Protein AF-A0A956DZP6-F1 (afdb_monomer_lite)

Structure (mmCIF, N/CA/C/O backbone):
data_AF-A0A956DZP6-F1
#
_entry.id   AF-A0A956DZP6-F1
#
loop_
_atom_site.group_PDB
_atom_site.id
_atom_site.type_symbol
_atom_site.label_atom_id
_atom_site.label_alt_id
_atom_site.label_comp_id
_atom_site.label_asym_id
_atom_site.label_entity_id
_atom_site.label_seq_id
_atom_site.pdbx_PDB_ins_code
_atom_site.Cartn_x
_atom_site.Cartn_y
_atom_site.Cartn_z
_atom_site.occupancy
_atom_site.B_iso_or_equiv
_atom_site.auth_seq_id
_atom_site.auth_comp_id
_atom_site.auth_asym_id
_atom_site.auth_atom_id
_atom_site.pdbx_PDB_model_num
ATOM 1 N N . MET A 1 1 ? -49.705 40.709 10.737 1.00 44.78 1 MET A N 1
ATOM 2 C CA . MET A 1 1 ? -49.820 39.676 11.790 1.00 44.78 1 MET A CA 1
ATOM 3 C C . MET A 1 1 ? -49.839 38.312 11.125 1.00 44.78 1 MET A C 1
ATOM 5 O O . MET A 1 1 ? -50.785 38.056 10.400 1.00 44.78 1 MET A O 1
ATOM 9 N N . ALA A 1 2 ? -48.783 37.520 11.325 1.00 38.62 2 ALA A N 1
ATOM 10 C CA . ALA A 1 2 ? -48.726 36.048 11.336 1.00 38.62 2 ALA A CA 1
ATOM 11 C C . ALA A 1 2 ? -47.255 35.650 11.124 1.00 38.62 2 ALA A C 1
ATOM 13 O O . ALA A 1 2 ? -46.701 35.832 10.043 1.00 38.62 2 ALA A O 1
ATOM 14 N N . ARG A 1 3 ? -46.612 35.208 12.210 1.00 37.75 3 ARG A N 1
ATOM 15 C CA . ARG A 1 3 ? -45.262 34.635 12.232 1.00 37.75 3 ARG A CA 1
ATOM 16 C C . ARG A 1 3 ? -45.342 33.178 11.771 1.00 37.75 3 ARG A C 1
ATOM 18 O O . ARG A 1 3 ? -46.292 32.493 12.134 1.00 37.75 3 ARG A O 1
ATOM 25 N N . SER A 1 4 ? -44.333 32.718 11.040 1.00 42.84 4 SER A N 1
ATOM 26 C CA . SER A 1 4 ? -44.092 31.301 10.765 1.00 42.84 4 SER A CA 1
ATOM 27 C C . SER A 1 4 ? -42.621 31.013 11.036 1.00 42.84 4 SER A C 1
ATOM 29 O O . SER A 1 4 ? -41.750 31.456 10.289 1.00 42.84 4 SER A O 1
ATOM 31 N N . ASP A 1 5 ? -42.383 30.304 12.137 1.00 38.88 5 ASP A N 1
ATOM 32 C CA . ASP A 1 5 ? -41.103 29.750 12.563 1.00 38.88 5 ASP A CA 1
ATOM 33 C C . ASP A 1 5 ? -40.595 28.699 11.567 1.00 38.88 5 ASP A C 1
ATOM 35 O O . ASP A 1 5 ? -41.321 27.787 11.178 1.00 38.88 5 ASP A O 1
ATOM 39 N N . SER A 1 6 ? -39.318 28.794 11.200 1.00 42.62 6 SER A N 1
ATOM 40 C CA . SER A 1 6 ? -38.574 27.741 10.507 1.00 42.62 6 SER A CA 1
ATOM 41 C C . SER A 1 6 ? -37.332 27.432 11.336 1.00 42.62 6 SER A C 1
ATOM 43 O O . SER A 1 6 ? -36.352 28.178 11.315 1.00 42.62 6 SER A O 1
ATOM 45 N N . GLY A 1 7 ? -37.417 26.345 12.102 1.00 31.94 7 GLY A N 1
ATOM 46 C CA . GLY A 1 7 ? -36.383 25.859 13.008 1.00 31.94 7 GLY A CA 1
ATOM 47 C C . GLY A 1 7 ? -35.079 25.508 12.294 1.00 31.94 7 GLY A C 1
ATOM 48 O O . GLY A 1 7 ? -35.045 24.695 11.373 1.00 31.94 7 GLY A O 1
ATOM 49 N N . ALA A 1 8 ? -33.992 26.112 12.767 1.00 33.31 8 ALA A N 1
ATOM 50 C CA . ALA A 1 8 ? -32.633 25.794 12.370 1.00 33.31 8 ALA A CA 1
ATOM 51 C C . ALA A 1 8 ? -32.232 24.410 12.910 1.00 33.31 8 ALA A C 1
ATOM 53 O O . ALA A 1 8 ? -32.150 24.196 14.121 1.00 33.31 8 ALA A O 1
ATOM 54 N N . ALA A 1 9 ? -31.951 23.474 12.004 1.00 33.75 9 ALA A N 1
ATOM 55 C CA . ALA A 1 9 ? -31.322 22.205 12.337 1.00 33.75 9 ALA A CA 1
ATOM 56 C C . ALA A 1 9 ? -29.847 22.449 12.707 1.00 33.75 9 ALA A C 1
ATOM 58 O O . ALA A 1 9 ? -29.027 22.832 11.874 1.00 33.75 9 ALA A O 1
ATOM 59 N N . SER A 1 10 ? -29.522 22.246 13.983 1.00 31.62 10 SER A N 1
ATOM 60 C CA . SER A 1 10 ? -28.162 22.298 14.521 1.00 31.62 10 SER A CA 1
ATOM 61 C C . SER A 1 10 ? -27.346 21.102 14.013 1.00 31.62 10 SER A C 1
ATOM 63 O O . SER A 1 10 ? -27.443 19.992 14.538 1.00 31.62 10 SER A O 1
ATOM 65 N N . LEU A 1 11 ? -26.532 21.332 12.982 1.00 31.11 11 LEU A N 1
ATOM 66 C CA . LEU A 1 11 ? -25.460 20.432 12.555 1.00 31.11 11 LEU A CA 1
ATOM 67 C C . LEU A 1 11 ? -24.321 20.493 13.585 1.00 31.11 11 LEU A C 1
ATOM 69 O O . LEU A 1 11 ? -23.526 21.431 13.610 1.00 31.11 11 LEU A O 1
ATOM 73 N N . ARG A 1 12 ? -24.263 19.492 14.468 1.00 30.95 12 ARG A N 1
ATOM 74 C CA . ARG A 1 12 ? -23.132 19.276 15.380 1.00 30.95 12 ARG A CA 1
ATOM 75 C C . ARG A 1 12 ? -21.960 18.673 14.606 1.00 30.95 12 ARG A C 1
ATOM 77 O O . ARG A 1 12 ? -22.009 17.512 14.215 1.00 30.95 12 ARG A O 1
ATOM 84 N N . ILE A 1 13 ? -20.904 19.459 14.430 1.00 34.69 13 ILE A N 1
ATOM 85 C CA . ILE A 1 13 ? -19.595 19.015 13.938 1.00 34.69 13 ILE A CA 1
ATOM 86 C C . ILE A 1 13 ? -18.777 18.515 15.147 1.00 34.69 13 ILE A C 1
ATOM 88 O O . ILE A 1 13 ? -18.640 19.269 16.116 1.00 34.69 13 ILE A O 1
ATOM 92 N N . PRO A 1 14 ? -18.223 17.288 15.154 1.00 36.69 14 PRO A N 1
ATOM 93 C CA . PRO A 1 14 ? -17.350 16.847 16.238 1.00 36.69 14 PRO A CA 1
ATOM 94 C C . PRO A 1 14 ? -15.943 17.467 16.155 1.00 36.69 14 PRO A C 1
ATOM 96 O O . PRO A 1 14 ? -15.207 17.237 15.204 1.00 36.69 14 PRO A O 1
ATOM 99 N N . GLY A 1 15 ? -15.595 18.225 17.200 1.00 31.41 15 GLY A N 1
ATOM 100 C CA . GLY A 1 15 ? -14.344 18.150 17.973 1.00 31.41 15 GLY A CA 1
ATOM 101 C C . GLY A 1 15 ? -12.981 18.263 17.273 1.00 31.41 15 GLY A C 1
ATOM 102 O O . GLY A 1 15 ? -12.486 17.312 16.687 1.00 31.41 15 GLY A O 1
ATOM 103 N N . HIS A 1 16 ? -12.316 19.399 17.504 1.00 31.31 16 HIS A N 1
ATOM 104 C CA . HIS A 1 16 ? -10.909 19.707 17.218 1.00 31.31 16 HIS A CA 1
ATOM 105 C C . HIS A 1 16 ? -9.892 18.562 17.422 1.00 31.31 16 HIS A C 1
ATOM 107 O O . HIS A 1 16 ? -9.704 18.064 18.533 1.00 31.31 16 HIS A O 1
ATOM 113 N N . VAL A 1 17 ? -9.101 18.292 16.377 1.00 36.78 17 VAL A N 1
ATOM 114 C CA . VAL A 1 17 ? -7.802 17.606 16.461 1.00 36.78 17 VAL A CA 1
ATOM 115 C C . VAL A 1 17 ? -6.794 18.543 17.135 1.00 36.78 17 VAL A C 1
ATOM 117 O O . VAL A 1 17 ? -6.486 19.630 16.641 1.00 36.78 17 VAL A O 1
ATOM 120 N N . ARG A 1 18 ? -6.283 18.136 18.298 1.00 37.41 18 ARG A N 1
ATOM 121 C CA . ARG A 1 18 ? -5.290 18.893 19.066 1.00 37.41 18 ARG A CA 1
ATOM 122 C C . ARG A 1 18 ? -3.906 18.705 18.430 1.00 37.41 18 ARG A C 1
ATOM 124 O O . ARG A 1 18 ? -3.275 17.665 18.593 1.00 37.41 18 ARG A O 1
ATOM 131 N N . ARG A 1 19 ? -3.435 19.723 17.706 1.00 35.97 19 ARG A N 1
ATOM 132 C CA . ARG A 1 19 ? -2.094 19.798 17.097 1.00 35.97 19 ARG A CA 1
ATOM 133 C C . ARG A 1 19 ? -1.018 19.723 18.197 1.00 35.97 19 ARG A C 1
ATOM 135 O O . ARG A 1 19 ? -0.949 20.616 19.040 1.00 35.97 19 ARG A O 1
ATOM 142 N N . ARG A 1 20 ? -0.199 18.661 18.225 1.00 48.25 20 ARG A N 1
ATOM 143 C CA . ARG A 1 20 ? 0.971 18.562 19.124 1.00 48.25 20 ARG A CA 1
ATOM 144 C C . ARG A 1 20 ? 2.088 19.490 18.642 1.00 48.25 20 ARG A C 1
ATOM 146 O O . ARG A 1 20 ? 2.414 19.523 17.459 1.00 48.25 20 ARG A O 1
ATOM 153 N N . SER A 1 21 ? 2.676 20.222 19.583 1.00 36.91 21 SER A N 1
ATOM 154 C CA . SER A 1 21 ? 3.901 21.003 19.422 1.00 36.91 21 SER A CA 1
ATOM 155 C C . SER A 1 21 ? 5.099 20.083 19.174 1.00 36.91 21 SER A C 1
ATOM 157 O O . SER A 1 21 ? 5.345 19.146 19.930 1.00 36.91 21 SER A O 1
ATOM 159 N N . SER A 1 22 ? 5.842 20.368 18.110 1.00 43.31 22 SER A N 1
ATOM 160 C CA . SER A 1 22 ? 7.092 19.717 17.721 1.00 43.31 22 SER A CA 1
ATOM 161 C C . SER A 1 22 ? 8.210 20.013 18.723 1.00 43.31 22 SER A C 1
ATOM 163 O O . SER A 1 22 ? 8.581 21.177 18.875 1.00 43.31 22 SER A O 1
ATOM 165 N N . GLY A 1 23 ? 8.779 18.990 19.363 1.00 37.94 23 GLY A N 1
ATOM 166 C CA . GLY A 1 23 ? 9.947 19.194 20.228 1.00 37.94 23 GLY A CA 1
ATOM 167 C C . GLY A 1 23 ? 10.511 17.982 20.968 1.00 37.94 23 GLY A C 1
ATOM 168 O O . GLY A 1 23 ? 11.537 18.136 21.617 1.00 37.94 23 GLY A O 1
ATOM 169 N N . GLU A 1 24 ? 9.908 16.796 20.875 1.00 32.31 24 GLU A N 1
ATOM 170 C CA . GLU A 1 24 ? 10.391 15.614 21.600 1.00 32.31 24 GLU A CA 1
ATOM 171 C C . GLU A 1 24 ? 10.941 14.564 20.615 1.00 32.31 24 GLU A C 1
ATOM 173 O O . GLU A 1 24 ? 10.294 14.295 19.595 1.00 32.31 24 GLU A O 1
ATOM 178 N N . PRO A 1 25 ? 12.151 14.013 20.841 1.00 39.06 25 PRO A N 1
ATOM 179 C CA . PRO A 1 25 ? 12.717 12.977 19.981 1.00 39.06 25 PRO A CA 1
ATOM 180 C C . PRO A 1 25 ? 11.828 11.721 20.013 1.00 39.06 25 PRO A C 1
ATOM 182 O O . PRO A 1 25 ? 11.270 11.406 21.064 1.00 39.06 25 PRO A O 1
ATOM 185 N N . PRO A 1 26 ? 11.670 10.991 18.891 1.00 44.22 26 PRO A N 1
ATOM 186 C CA . PRO A 1 26 ? 10.785 9.836 18.853 1.00 44.22 26 PRO A CA 1
ATOM 187 C C . PRO A 1 26 ? 11.318 8.748 19.788 1.00 44.22 26 PRO A C 1
ATOM 189 O O . PRO A 1 26 ? 12.402 8.202 19.573 1.00 44.22 26 PRO A O 1
ATOM 192 N N . ALA A 1 27 ? 10.544 8.456 20.832 1.00 42.44 27 ALA A N 1
ATOM 193 C CA . ALA A 1 27 ? 10.753 7.303 21.689 1.00 42.44 27 ALA A CA 1
ATOM 194 C C . ALA A 1 27 ? 10.734 6.024 20.838 1.00 42.44 27 ALA A C 1
ATOM 196 O O . ALA A 1 27 ? 9.931 5.888 19.912 1.00 42.44 27 ALA A O 1
ATOM 197 N N . GLN A 1 28 ? 11.640 5.097 21.143 1.00 46.62 28 GLN A N 1
ATOM 198 C CA . GLN A 1 28 ? 11.691 3.783 20.512 1.00 46.62 28 GLN A CA 1
ATOM 199 C C . GLN A 1 28 ? 10.337 3.072 20.691 1.00 46.62 28 GLN A C 1
ATOM 201 O O . GLN A 1 28 ? 9.786 3.020 21.787 1.00 46.62 28 GLN A O 1
ATOM 206 N N . VAL A 1 29 ? 9.790 2.563 19.584 1.00 53.12 29 VAL A N 1
ATOM 207 C CA . VAL A 1 29 ? 8.431 1.993 19.468 1.00 53.12 29 VAL A CA 1
ATOM 208 C C . VAL A 1 29 ? 8.260 0.686 20.266 1.00 53.12 29 VAL A C 1
ATOM 210 O O . VAL A 1 29 ? 7.135 0.252 20.487 1.00 53.12 29 VAL A O 1
ATOM 213 N N . GLU A 1 30 ? 9.346 0.074 20.744 1.00 48.72 30 GLU A N 1
ATOM 214 C CA . GLU A 1 30 ? 9.319 -1.259 21.366 1.00 48.72 30 GLU A CA 1
ATOM 215 C C . GLU A 1 30 ? 8.669 -1.321 22.762 1.00 48.72 30 GLU A C 1
ATOM 217 O O . GLU A 1 30 ? 8.258 -2.406 23.160 1.00 48.72 30 GLU A O 1
ATOM 222 N N . ASP A 1 31 ? 8.445 -0.191 23.445 1.00 55.88 31 ASP A N 1
ATOM 223 C CA . ASP A 1 31 ? 7.881 -0.176 24.812 1.00 55.88 31 ASP A CA 1
ATOM 224 C C . ASP A 1 31 ? 6.489 0.472 24.941 1.00 55.88 31 ASP A C 1
ATOM 226 O O . ASP A 1 31 ? 5.954 0.607 26.046 1.00 55.88 31 ASP A O 1
ATOM 230 N N . GLN A 1 32 ? 5.859 0.893 23.839 1.00 76.31 32 GLN A N 1
ATOM 231 C CA . GLN A 1 32 ? 4.538 1.526 23.920 1.00 76.31 32 GLN A CA 1
ATOM 232 C C . GLN A 1 32 ? 3.410 0.510 23.738 1.00 76.31 32 GLN A C 1
ATOM 234 O O . GLN A 1 32 ? 3.200 -0.050 22.666 1.00 76.31 32 GLN A O 1
ATOM 239 N N . VAL A 1 33 ? 2.631 0.318 24.802 1.00 88.12 33 VAL A N 1
ATOM 240 C CA . VAL A 1 33 ? 1.390 -0.462 24.776 1.00 88.12 33 VAL A CA 1
ATOM 241 C C . VAL A 1 33 ? 0.254 0.404 24.206 1.00 88.12 33 VAL A C 1
ATOM 243 O O . VAL A 1 33 ? 0.001 1.490 24.744 1.00 88.12 33 VAL A O 1
ATOM 246 N N . PRO A 1 34 ? -0.462 -0.038 23.152 1.00 92.81 34 PRO A N 1
ATOM 247 C CA . PRO A 1 34 ? -1.618 0.682 22.629 1.00 92.81 34 PRO A CA 1
ATOM 248 C C . PRO A 1 34 ? -2.713 0.762 23.696 1.00 92.81 34 PRO A C 1
ATOM 250 O O . PRO A 1 34 ? -3.119 -0.244 24.283 1.00 92.81 34 PRO A O 1
ATOM 253 N N . ARG A 1 35 ? -3.197 1.978 23.962 1.00 92.12 35 ARG A N 1
ATOM 254 C CA . ARG A 1 35 ? -4.258 2.209 24.945 1.00 92.12 35 ARG A CA 1
ATOM 255 C C . ARG A 1 35 ? -5.608 1.951 24.304 1.00 92.12 35 ARG A C 1
ATOM 257 O O . ARG A 1 35 ? -5.953 2.583 23.310 1.00 92.12 35 ARG A O 1
ATOM 264 N N . MET A 1 36 ? -6.359 1.037 24.899 1.00 93.81 36 MET A N 1
ATOM 265 C CA . MET A 1 36 ? -7.682 0.644 24.439 1.00 93.81 36 MET A CA 1
ATOM 266 C C . MET A 1 36 ? -8.730 1.058 25.470 1.00 93.81 36 MET A C 1
ATOM 268 O O . MET A 1 36 ? -8.491 0.963 26.676 1.00 93.81 36 MET A O 1
ATOM 272 N N . ARG A 1 37 ? -9.910 1.458 25.006 1.00 93.00 37 ARG A N 1
ATOM 273 C CA . ARG A 1 37 ? -11.060 1.792 25.850 1.00 93.00 37 ARG A CA 1
ATOM 274 C C . ARG A 1 37 ? -12.260 0.928 25.491 1.00 93.00 37 ARG A C 1
ATOM 276 O O . ARG A 1 37 ? -12.450 0.564 24.333 1.00 93.00 37 ARG A O 1
ATOM 283 N N . LEU A 1 38 ? -13.078 0.615 26.491 1.00 92.38 38 LEU A N 1
ATOM 284 C CA . LEU A 1 38 ? -14.359 -0.048 26.274 1.00 92.38 38 LEU A CA 1
ATOM 285 C C . LEU A 1 38 ? -15.392 0.973 25.816 1.00 92.38 38 LEU A C 1
ATOM 287 O O . LEU A 1 38 ? -15.494 2.061 26.384 1.00 92.38 38 LEU A O 1
ATOM 291 N N . VAL A 1 39 ? -16.182 0.591 24.824 1.00 91.44 39 VAL A N 1
ATOM 292 C CA . VAL A 1 39 ? -17.296 1.392 24.325 1.00 91.44 39 VAL A CA 1
ATOM 293 C C . VAL A 1 39 ? -18.560 0.554 24.272 1.00 91.44 39 VAL A C 1
ATOM 295 O O . VAL A 1 39 ? -18.524 -0.657 24.070 1.00 91.44 39 VAL A O 1
ATOM 298 N N . VAL A 1 40 ? -19.699 1.204 24.474 1.00 87.69 40 VAL A N 1
ATOM 299 C CA . VAL A 1 40 ? -21.013 0.568 24.399 1.00 87.69 40 VAL A CA 1
ATOM 300 C C . VAL A 1 40 ? -21.815 1.324 23.362 1.00 87.69 40 VAL A C 1
ATOM 302 O O . VAL A 1 40 ? -22.041 2.523 23.499 1.00 87.69 40 VAL A O 1
ATOM 305 N N . THR A 1 41 ? -22.233 0.643 22.301 1.00 81.12 41 THR A N 1
ATOM 306 C CA . THR A 1 41 ? -22.994 1.266 21.215 1.00 81.12 41 THR A CA 1
ATOM 307 C C . THR A 1 41 ? -24.127 0.345 20.799 1.00 81.12 41 THR A C 1
ATOM 309 O O . THR A 1 41 ? -23.913 -0.829 20.510 1.00 81.12 41 THR A O 1
ATOM 312 N N . LYS A 1 42 ? -25.360 0.871 20.800 1.00 76.19 42 LYS A N 1
ATOM 313 C CA . LYS A 1 42 ? -26.583 0.130 20.430 1.00 76.19 42 LYS A CA 1
ATOM 314 C C . LYS A 1 42 ? -26.733 -1.214 21.172 1.00 76.19 42 LYS A C 1
ATOM 316 O O . LYS A 1 42 ? -27.129 -2.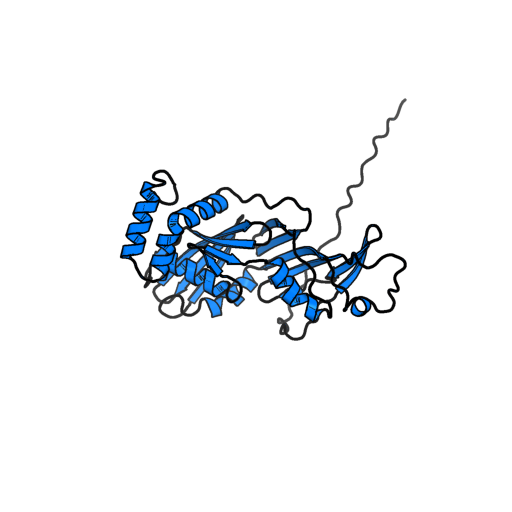213 20.584 1.00 76.19 42 LYS A O 1
ATOM 321 N N . GLY A 1 43 ? -26.376 -1.248 22.459 1.00 76.94 43 GLY A N 1
ATOM 322 C CA . GLY A 1 43 ? -26.469 -2.454 23.293 1.00 76.94 43 GLY A CA 1
ATOM 323 C C . GLY A 1 43 ? -25.399 -3.519 23.025 1.00 76.94 43 GLY A C 1
ATOM 324 O O . GLY A 1 43 ? -25.458 -4.588 23.626 1.00 76.94 43 GLY A O 1
ATOM 325 N N . LYS A 1 44 ? -24.412 -3.241 22.165 1.00 83.75 44 LYS A N 1
ATOM 326 C CA . LYS A 1 44 ? -23.237 -4.093 21.954 1.00 83.75 44 LYS A CA 1
ATOM 327 C C . LYS A 1 44 ? -22.022 -3.494 22.655 1.00 83.75 44 LYS A C 1
ATOM 329 O O . LYS A 1 44 ? -21.828 -2.276 22.639 1.00 83.75 44 LYS A O 1
ATOM 334 N N . LEU A 1 45 ? -21.212 -4.357 23.262 1.00 91.06 45 LEU A N 1
ATOM 335 C CA . LEU A 1 45 ? -19.902 -3.984 23.781 1.00 91.06 45 LEU A CA 1
ATOM 336 C C . LEU A 1 45 ? -18.884 -3.964 22.633 1.00 91.06 45 LEU A C 1
ATOM 338 O O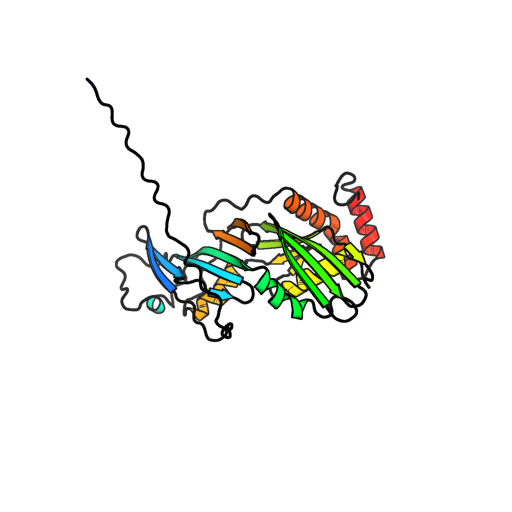 . LEU A 1 45 ? -18.904 -4.832 21.759 1.00 91.06 45 LEU A O 1
ATOM 342 N N . GLY A 1 46 ? -17.982 -2.994 22.657 1.00 92.75 46 GLY A N 1
ATOM 343 C CA . GLY A 1 46 ? -16.867 -2.871 21.731 1.00 92.75 46 GLY A CA 1
ATOM 344 C C . GLY A 1 46 ? -15.607 -2.371 22.425 1.00 92.75 46 GLY A C 1
ATOM 345 O O . GLY A 1 46 ? -15.615 -2.012 23.607 1.00 92.75 46 GLY A O 1
ATOM 346 N N . VAL A 1 47 ? -14.515 -2.364 21.671 1.00 94.12 47 VAL A N 1
ATOM 347 C CA . VAL A 1 47 ? -13.220 -1.845 22.103 1.00 94.12 47 VAL A CA 1
ATOM 348 C C . VAL A 1 47 ? -12.699 -0.903 21.028 1.00 94.12 47 VAL A C 1
ATOM 350 O O . VAL A 1 47 ? -12.736 -1.228 19.842 1.00 94.12 47 VAL A O 1
ATOM 353 N N . GLU A 1 48 ? -12.204 0.253 21.447 1.00 96.12 48 GLU A N 1
ATOM 354 C CA . GLU A 1 48 ? -11.640 1.265 20.558 1.00 96.12 48 GLU A CA 1
ATOM 355 C C . GLU A 1 48 ? -10.240 1.668 20.998 1.00 96.12 48 GLU A C 1
ATOM 357 O O . GLU A 1 48 ? -9.918 1.651 22.188 1.00 96.12 48 GLU A O 1
ATOM 362 N N . LEU A 1 49 ? -9.417 2.061 20.032 1.00 96.56 49 LEU A N 1
ATOM 363 C CA . LEU A 1 49 ? -8.155 2.734 20.293 1.00 96.56 49 LEU A CA 1
ATOM 364 C C . LEU A 1 49 ? -8.425 4.102 20.943 1.00 96.56 49 LEU A C 1
ATOM 366 O O . LEU A 1 49 ? -9.179 4.913 20.411 1.00 96.56 49 LEU A O 1
ATOM 370 N N . ASP A 1 50 ? -7.814 4.349 22.099 1.00 95.12 50 ASP A N 1
ATOM 371 C CA . ASP A 1 50 ? -8.002 5.578 22.880 1.00 95.12 50 ASP A CA 1
ATOM 372 C C . ASP A 1 50 ? -7.204 6.761 22.307 1.00 95.12 50 ASP A C 1
ATOM 374 O O . ASP A 1 50 ? -7.659 7.903 22.323 1.00 95.12 50 ASP A O 1
ATOM 378 N N . GLN A 1 51 ? -6.017 6.481 21.762 1.00 94.94 51 GLN A N 1
ATOM 379 C CA . GLN A 1 51 ? -5.124 7.471 21.158 1.00 94.94 51 GLN A CA 1
ATOM 380 C C . GLN A 1 51 ? -4.373 6.872 19.961 1.00 94.94 51 GLN A C 1
ATOM 382 O O . GLN A 1 51 ? -4.083 5.673 19.996 1.00 94.94 51 GLN A O 1
ATOM 387 N N . PRO A 1 52 ? -3.985 7.679 18.954 1.00 96.25 52 PRO A N 1
ATOM 388 C CA . PRO A 1 52 ? -3.227 7.184 17.812 1.00 96.25 52 PRO A CA 1
ATOM 389 C C . PRO A 1 52 ? -1.980 6.397 18.228 1.00 96.25 52 PRO A C 1
ATOM 391 O O . PRO A 1 52 ? -1.289 6.765 19.184 1.00 96.25 52 PRO A O 1
ATOM 394 N N . PHE A 1 53 ? -1.696 5.314 17.507 1.00 96.00 53 PHE A N 1
ATOM 395 C CA . PHE A 1 53 ? -0.606 4.388 17.807 1.00 96.00 53 PHE A CA 1
ATOM 396 C C . PHE A 1 53 ? 0.367 4.279 16.635 1.00 96.00 53 PHE A C 1
ATOM 398 O O . PHE A 1 53 ? -0.038 4.118 15.488 1.00 96.00 53 PHE A O 1
ATOM 405 N N . GLU A 1 54 ? 1.665 4.362 16.906 1.00 94.69 54 GLU A N 1
ATOM 406 C CA . GLU A 1 54 ? 2.679 4.375 15.854 1.00 94.69 54 GLU A CA 1
ATOM 407 C C . GLU A 1 54 ? 3.128 2.961 15.466 1.00 94.69 54 GLU A C 1
ATOM 409 O O . GLU A 1 54 ? 3.512 2.159 16.313 1.00 94.69 54 GLU A O 1
ATOM 414 N N . LEU A 1 55 ? 3.140 2.671 14.164 1.00 91.88 55 LEU A N 1
ATOM 415 C CA . LEU A 1 55 ? 3.554 1.392 13.584 1.00 91.88 55 LEU A CA 1
ATOM 416 C C . LEU A 1 55 ? 4.536 1.646 12.438 1.00 91.88 55 LEU A C 1
ATOM 418 O O . LEU A 1 55 ? 4.173 1.701 11.261 1.00 91.88 55 LEU A O 1
ATOM 422 N N . GLY A 1 56 ? 5.810 1.831 12.784 1.00 90.56 56 GLY A N 1
ATOM 423 C CA . GLY A 1 56 ? 6.846 2.166 11.808 1.00 90.56 56 GLY A CA 1
ATOM 424 C C . GLY A 1 56 ? 6.547 3.499 11.097 1.00 90.56 56 GLY A C 1
ATOM 425 O O . GLY A 1 56 ? 6.542 4.545 11.758 1.00 90.56 56 GLY A O 1
ATOM 426 N N . PRO A 1 57 ? 6.338 3.511 9.762 1.00 92.88 57 PRO A N 1
ATOM 427 C CA . PRO A 1 57 ? 5.976 4.725 9.034 1.00 92.88 57 PRO A CA 1
ATOM 428 C C . PRO A 1 57 ? 4.479 5.063 9.124 1.00 92.88 57 PRO A C 1
ATOM 430 O O . PRO A 1 57 ? 4.100 6.160 8.716 1.00 92.88 57 PRO A O 1
ATOM 433 N N . LEU A 1 58 ? 3.652 4.136 9.620 1.00 95.44 58 LEU A N 1
ATOM 434 C CA . LEU A 1 58 ? 2.207 4.294 9.749 1.00 95.44 58 LEU A CA 1
ATOM 435 C C . LEU A 1 58 ? 1.853 4.869 11.124 1.00 95.44 58 LEU A C 1
ATOM 437 O O . LEU A 1 58 ? 2.486 4.533 12.128 1.00 95.44 58 LEU A O 1
ATOM 441 N N . THR A 1 59 ? 0.779 5.644 11.176 1.00 96.81 59 THR A N 1
ATOM 442 C CA . THR A 1 59 ? 0.048 5.934 12.409 1.00 96.81 59 THR A CA 1
ATOM 443 C C . THR A 1 59 ? -1.316 5.267 12.308 1.00 96.81 59 THR A C 1
ATOM 445 O O . THR A 1 59 ? -2.074 5.519 11.376 1.00 96.81 59 THR A O 1
ATOM 448 N N . LEU A 1 60 ? -1.634 4.394 13.253 1.00 97.50 60 LEU A N 1
ATOM 449 C CA . LEU A 1 60 ? -2.967 3.845 13.433 1.00 97.50 60 LEU A CA 1
ATOM 450 C C . LEU A 1 60 ? -3.811 4.876 14.183 1.00 97.50 60 LEU A C 1
ATOM 452 O O . LEU A 1 60 ? -3.656 5.045 15.388 1.00 97.50 60 LEU A O 1
ATOM 456 N N . GLU A 1 61 ? -4.677 5.574 13.458 1.00 97.62 61 GLU A N 1
ATOM 457 C CA . GLU A 1 61 ? -5.527 6.641 13.995 1.00 97.62 61 GLU A CA 1
ATOM 458 C C . GLU A 1 61 ? -6.755 6.072 14.707 1.00 97.62 61 GLU A C 1
ATOM 460 O O . GLU A 1 61 ? -7.192 6.594 15.730 1.00 97.62 61 GLU A O 1
ATOM 465 N N . GLN A 1 62 ? -7.325 4.994 14.160 1.00 97.56 62 GLN A N 1
ATOM 466 C CA . GLN A 1 62 ? -8.497 4.330 14.721 1.00 97.56 62 GLN A CA 1
ATOM 467 C C . GLN A 1 62 ? -8.385 2.819 14.561 1.00 97.56 62 GLN A C 1
ATOM 469 O O . GLN A 1 62 ? -8.009 2.313 13.504 1.00 97.56 62 GLN A O 1
ATOM 474 N N . LEU A 1 63 ? -8.790 2.106 15.607 1.00 97.56 63 LEU A N 1
ATOM 475 C CA . LEU A 1 63 ? -9.037 0.671 15.595 1.00 97.56 63 LEU A CA 1
ATOM 476 C C . LEU A 1 63 ? -10.285 0.437 16.437 1.00 97.56 63 LEU A C 1
ATOM 478 O O . LEU A 1 63 ? -10.253 0.699 17.637 1.00 97.56 63 LEU A O 1
ATOM 482 N N . ALA A 1 64 ? -11.370 -0.012 15.819 1.00 96.56 64 ALA A N 1
ATOM 483 C CA . ALA A 1 64 ? -12.631 -0.275 16.500 1.00 96.56 64 ALA A CA 1
ATOM 484 C C . ALA A 1 64 ? -13.077 -1.708 16.225 1.00 96.56 64 ALA A C 1
ATOM 486 O O . ALA A 1 64 ? -13.118 -2.142 15.072 1.00 96.56 64 ALA A O 1
ATOM 487 N N . LEU A 1 65 ? -13.414 -2.436 17.285 1.00 95.69 65 LEU A N 1
ATOM 488 C CA . LEU A 1 65 ? -13.904 -3.806 17.209 1.00 95.69 65 LEU A CA 1
ATOM 489 C C . LEU A 1 65 ? -15.160 -3.990 18.055 1.00 95.69 65 LEU A C 1
ATOM 491 O O . LEU A 1 65 ? -15.320 -3.356 19.101 1.00 95.69 65 LEU A O 1
ATOM 495 N N . SER A 1 66 ? -16.033 -4.890 17.622 1.00 94.62 66 SER A N 1
ATOM 496 C CA . SER A 1 66 ? -17.208 -5.315 18.372 1.00 94.62 66 SER A CA 1
ATOM 497 C C . SER A 1 66 ? -16.948 -6.643 19.088 1.00 94.62 66 SER A C 1
ATOM 499 O O . SER A 1 66 ? -16.109 -7.453 18.683 1.00 94.62 66 SER A O 1
ATOM 501 N N . LEU A 1 67 ? -17.652 -6.872 20.197 1.00 93.38 67 LEU A N 1
ATOM 502 C CA . LEU A 1 67 ? -17.614 -8.115 20.968 1.00 93.38 67 LEU A CA 1
ATOM 503 C C . LEU A 1 67 ? -19.006 -8.768 20.931 1.00 93.38 67 LEU A C 1
ATOM 505 O O . LEU A 1 67 ? -19.737 -8.707 21.921 1.00 93.38 67 LEU A O 1
ATOM 509 N N . PRO A 1 68 ? -19.400 -9.412 19.814 1.00 88.69 68 PRO A N 1
ATOM 510 C CA . PRO A 1 68 ? -20.762 -9.930 19.637 1.00 88.69 68 PRO A CA 1
ATOM 511 C C . PRO A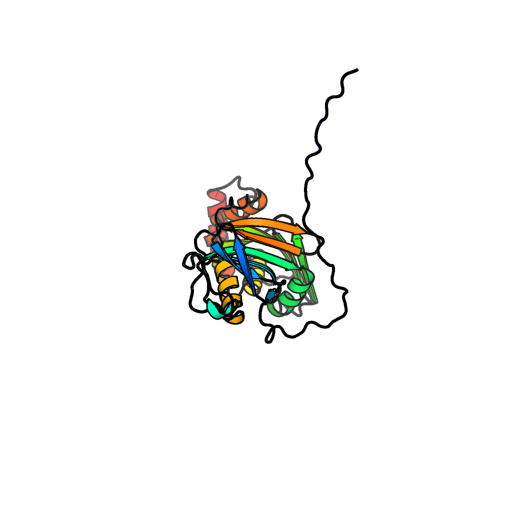 1 68 ? -21.134 -11.021 20.651 1.00 88.69 68 PRO A C 1
ATOM 513 O O . PRO A 1 68 ? -22.306 -11.234 20.936 1.00 88.69 68 PRO A O 1
ATOM 516 N N . GLN A 1 69 ? -20.131 -11.681 21.235 1.00 85.75 69 GLN A N 1
ATOM 517 C CA . GLN A 1 69 ? -20.289 -12.743 22.233 1.00 85.75 69 GLN A CA 1
ATOM 518 C C . GLN A 1 69 ? -20.541 -12.227 23.658 1.00 85.75 69 GLN A C 1
ATOM 520 O O . GLN A 1 69 ? -20.511 -13.008 24.611 1.00 85.75 69 GLN A O 1
ATOM 525 N N . VAL A 1 70 ? -20.691 -10.913 23.830 1.00 84.62 70 VAL A N 1
ATOM 526 C CA . VAL A 1 70 ? -20.842 -10.267 25.132 1.00 84.62 70 VAL A CA 1
ATOM 527 C C . VAL A 1 70 ? -22.138 -9.457 25.133 1.00 84.62 70 VAL A C 1
ATOM 529 O O . VAL A 1 70 ? -22.233 -8.404 24.504 1.00 84.62 70 VAL A O 1
ATOM 532 N N . SER A 1 71 ? -23.143 -9.964 25.845 1.00 76.75 71 SER A N 1
ATOM 533 C CA . SER A 1 71 ? -24.461 -9.344 26.008 1.00 76.75 71 SER A CA 1
ATOM 534 C C . SER A 1 71 ? -24.602 -8.674 27.374 1.00 76.75 71 SER A C 1
ATOM 536 O O . SER A 1 71 ? -24.047 -9.151 28.361 1.00 76.75 71 SER A O 1
ATOM 538 N N . PHE A 1 72 ? -25.389 -7.600 27.451 1.00 69.94 72 PHE A N 1
ATOM 539 C CA . PHE A 1 72 ? -25.721 -6.948 28.721 1.00 69.94 72 PHE A CA 1
ATOM 540 C C . PHE A 1 72 ? -26.581 -7.834 29.637 1.00 69.94 72 PHE A C 1
ATOM 542 O O . PHE A 1 72 ? -27.433 -8.563 29.126 1.00 69.94 72 PHE A O 1
ATOM 549 N N . PRO A 1 73 ? -26.425 -7.725 30.974 1.00 75.38 73 PRO A N 1
ATOM 550 C CA . PRO A 1 73 ? -25.478 -6.873 31.711 1.00 75.38 73 PRO A CA 1
ATOM 551 C C . PRO A 1 73 ? -24.046 -7.443 31.745 1.00 75.38 73 PRO A C 1
ATOM 553 O O . PRO A 1 73 ? -23.854 -8.647 31.867 1.00 75.38 73 PRO A O 1
ATOM 556 N N . VAL A 1 74 ? -23.038 -6.567 31.659 1.00 76.44 74 VAL A N 1
ATOM 557 C CA . VAL A 1 74 ? -21.611 -6.944 31.637 1.00 76.44 74 VAL A CA 1
ATOM 558 C C . VAL A 1 74 ? -20.878 -6.300 32.804 1.00 76.44 74 VAL A C 1
ATOM 560 O O . VAL A 1 74 ? -21.031 -5.104 33.050 1.00 76.44 74 VAL A O 1
ATOM 563 N N . GLU A 1 75 ? -20.038 -7.072 33.486 1.00 76.94 75 GLU A N 1
ATOM 564 C CA . GLU A 1 75 ? -19.135 -6.550 34.505 1.00 76.94 75 GLU A CA 1
ATOM 565 C C . GLU A 1 75 ? -17.926 -5.855 33.852 1.00 76.94 75 GLU A C 1
ATOM 567 O O . GLU A 1 75 ? -17.130 -6.480 33.154 1.00 76.94 75 GLU A O 1
ATOM 572 N N . LEU A 1 76 ? -17.798 -4.541 34.067 1.00 77.56 76 LEU A N 1
ATOM 573 C CA . LEU A 1 76 ? -16.740 -3.707 33.474 1.00 77.56 76 LEU A CA 1
ATOM 574 C C . LEU A 1 76 ? -15.560 -3.450 34.429 1.00 77.56 76 LEU A C 1
ATOM 576 O O . LEU A 1 76 ? -14.616 -2.755 34.058 1.00 77.56 76 LEU A O 1
ATOM 580 N N . SER A 1 77 ? -15.601 -4.008 35.645 1.00 74.44 77 SER A N 1
ATOM 581 C CA . SER A 1 77 ? -14.606 -3.795 36.710 1.00 74.44 77 SER A CA 1
ATOM 582 C C . SER A 1 77 ? -13.176 -4.158 36.278 1.00 74.44 77 SER A C 1
ATOM 584 O O . SER A 1 77 ? -12.225 -3.496 36.683 1.00 74.44 77 SER A O 1
ATOM 586 N N . GLY A 1 78 ? -13.021 -5.158 35.402 1.00 73.56 78 GLY A N 1
ATOM 587 C CA . GLY A 1 78 ? -11.729 -5.610 34.872 1.00 73.56 78 GLY A CA 1
ATOM 588 C C . GLY A 1 78 ? -11.236 -4.898 33.602 1.00 73.56 78 GLY A C 1
ATOM 589 O O . GLY A 1 78 ? -10.204 -5.293 33.054 1.00 73.56 78 GLY A O 1
ATOM 590 N N . GLY A 1 79 ? -11.953 -3.885 33.098 1.00 82.06 79 GLY A N 1
ATOM 591 C CA . GLY A 1 79 ? -11.580 -3.151 31.883 1.00 82.06 79 GLY A CA 1
ATOM 592 C C . GLY A 1 79 ? -11.422 -4.046 30.642 1.00 82.06 79 GLY A C 1
ATOM 593 O O . GLY A 1 79 ? -12.063 -5.089 30.521 1.00 82.06 79 GLY A O 1
ATOM 594 N N . VAL A 1 80 ? -10.555 -3.653 29.701 1.00 78.25 80 VAL A N 1
ATOM 595 C CA . VAL A 1 80 ? -10.301 -4.423 28.460 1.00 78.25 80 VAL A CA 1
ATOM 596 C C . VAL A 1 80 ? -9.713 -5.808 28.758 1.00 78.25 80 VAL A C 1
ATOM 598 O O . VAL A 1 80 ? -10.030 -6.779 28.069 1.00 78.25 80 VAL A O 1
ATOM 601 N N . ALA A 1 81 ? -8.925 -5.936 29.832 1.00 77.94 81 ALA A N 1
ATOM 602 C CA . ALA A 1 81 ? -8.295 -7.194 30.229 1.00 77.94 81 ALA A CA 1
ATOM 603 C C . ALA A 1 81 ? -9.314 -8.301 30.559 1.00 77.94 81 ALA A C 1
ATOM 605 O O . ALA A 1 81 ? -9.025 -9.480 30.331 1.00 77.94 81 ALA A O 1
ATOM 606 N N . ALA A 1 82 ? -10.524 -7.944 31.010 1.00 79.06 82 ALA A N 1
ATOM 607 C CA . ALA A 1 82 ? -11.616 -8.897 31.228 1.00 79.06 82 ALA A CA 1
ATOM 608 C C . ALA A 1 82 ? -12.022 -9.644 29.941 1.00 79.06 82 ALA A C 1
ATOM 610 O O . ALA A 1 82 ? -12.492 -10.782 29.992 1.00 79.06 82 ALA A O 1
ATOM 611 N N . PHE A 1 83 ? -11.781 -9.043 28.772 1.00 81.50 83 PHE A N 1
ATOM 612 C CA . PHE A 1 83 ? -12.178 -9.576 27.467 1.00 81.50 83 PHE A CA 1
ATOM 613 C C . PHE A 1 83 ? -11.017 -10.188 26.678 1.00 81.50 83 PHE A C 1
ATOM 615 O O . PHE A 1 83 ? -11.223 -10.613 25.544 1.00 81.50 83 PHE A O 1
ATOM 622 N N . ARG A 1 84 ? -9.825 -10.335 27.279 1.00 80.56 84 ARG A N 1
ATOM 623 C CA . ARG A 1 84 ? -8.619 -10.892 26.626 1.00 80.56 84 ARG A CA 1
ATOM 624 C C . ARG A 1 84 ? -8.843 -12.237 25.920 1.00 80.56 84 ARG A C 1
ATOM 626 O O . ARG A 1 84 ? -8.241 -12.522 24.891 1.00 80.56 84 ARG A O 1
ATOM 633 N N . ASN A 1 85 ? -9.741 -13.060 26.469 1.00 83.19 85 ASN A N 1
ATOM 634 C CA . ASN A 1 85 ? -10.050 -14.402 25.968 1.00 83.19 85 ASN A CA 1
ATOM 635 C C . ASN A 1 85 ? -11.143 -14.410 24.883 1.00 83.19 85 ASN A C 1
ATOM 637 O O . ASN A 1 85 ? -11.403 -15.449 24.270 1.00 83.19 85 ASN A O 1
ATOM 641 N N . LYS A 1 86 ? -11.815 -13.279 24.651 1.00 87.19 86 LYS A N 1
ATOM 642 C CA . LYS A 1 86 ? -12.885 -13.148 23.661 1.00 87.19 86 LYS A CA 1
ATOM 643 C C . LYS A 1 86 ? -12.288 -12.666 22.343 1.00 87.19 86 LYS A C 1
ATOM 645 O O . LYS A 1 86 ? -11.471 -11.753 22.310 1.00 87.19 86 LYS A O 1
ATOM 650 N N . ARG A 1 87 ? -12.688 -13.304 21.242 1.00 92.06 87 ARG A N 1
ATOM 651 C CA . ARG A 1 87 ? -12.379 -12.812 19.897 1.00 92.06 87 ARG A CA 1
ATOM 652 C C . ARG A 1 87 ? -13.475 -11.828 19.497 1.00 92.06 87 ARG A C 1
ATOM 654 O O . ARG A 1 87 ? -14.643 -12.208 19.520 1.00 92.06 87 ARG A O 1
ATOM 661 N N . GLY A 1 88 ? -13.088 -10.600 19.172 1.00 94.44 88 GLY A N 1
ATOM 662 C CA . GLY A 1 88 ? -13.985 -9.613 18.578 1.00 94.44 88 GLY A CA 1
ATOM 663 C C . GLY A 1 88 ? -13.988 -9.658 17.054 1.00 94.44 88 GLY A C 1
ATOM 664 O O . GLY A 1 88 ? -13.243 -10.429 16.446 1.00 94.44 88 GLY A O 1
ATOM 665 N N . GLU A 1 89 ? -14.796 -8.797 16.456 1.00 96.31 89 GLU A N 1
ATOM 666 C CA . GLU A 1 89 ? -14.849 -8.553 15.015 1.00 96.31 89 GLU A CA 1
ATOM 667 C C . GLU A 1 89 ? -14.346 -7.135 14.755 1.00 96.31 89 GLU A C 1
ATOM 669 O O . GLU A 1 89 ? -14.791 -6.190 15.401 1.00 96.31 89 GLU A O 1
ATOM 674 N N . LEU A 1 90 ? -13.371 -6.981 13.861 1.00 97.19 90 LEU A N 1
ATOM 675 C CA . LEU A 1 90 ? -12.859 -5.671 13.486 1.00 97.19 90 LEU A CA 1
ATOM 676 C C . LEU A 1 90 ? -13.922 -4.972 12.633 1.00 97.19 90 LEU A C 1
ATOM 678 O O . LEU A 1 90 ? -14.370 -5.520 11.623 1.00 97.19 90 LEU A O 1
ATOM 682 N N . GLU A 1 91 ? -14.327 -3.786 13.074 1.00 97.00 91 GLU A N 1
ATOM 683 C CA . GLU A 1 91 ? -15.371 -2.966 12.451 1.00 97.00 91 GLU A CA 1
ATOM 684 C C . GLU A 1 91 ? -14.760 -1.854 11.605 1.00 97.00 91 GLU A C 1
ATOM 686 O O . GLU A 1 91 ? -15.248 -1.544 10.522 1.00 97.00 91 GLU A O 1
ATOM 691 N N . ARG A 1 92 ? -13.677 -1.248 12.102 1.00 97.25 92 ARG A N 1
ATOM 692 C CA . ARG A 1 92 ? -13.026 -0.113 11.452 1.00 97.25 92 ARG A CA 1
ATOM 693 C C . ARG A 1 92 ? -11.549 -0.052 11.795 1.00 97.25 92 ARG A C 1
ATOM 695 O O . ARG A 1 92 ? -11.155 -0.209 12.952 1.00 97.25 92 ARG A O 1
ATOM 702 N N . VAL A 1 93 ? -10.745 0.256 10.788 1.00 98.06 93 VAL A N 1
ATOM 703 C CA . VAL A 1 93 ? -9.334 0.602 10.926 1.00 98.06 93 VAL A CA 1
ATOM 704 C C . VAL A 1 93 ? -9.032 1.828 10.075 1.00 98.06 93 VAL A C 1
ATOM 706 O O . VAL A 1 93 ? -9.434 1.892 8.917 1.00 98.06 93 VAL A O 1
ATOM 709 N N . VAL A 1 94 ? -8.343 2.812 10.649 1.00 98.12 94 VAL A N 1
ATOM 710 C CA . VAL A 1 94 ? -7.887 4.011 9.933 1.00 98.12 94 VAL A CA 1
ATOM 711 C C . VAL A 1 94 ? -6.397 4.168 10.165 1.00 98.12 94 VAL A C 1
ATOM 713 O O . VAL A 1 94 ? -5.955 4.229 11.313 1.00 98.12 94 VAL A O 1
ATOM 716 N N . VAL A 1 95 ? -5.632 4.252 9.082 1.00 97.50 95 VAL A N 1
ATOM 717 C CA . VAL A 1 95 ? -4.188 4.480 9.121 1.00 97.50 95 VAL A CA 1
ATOM 718 C C . VAL A 1 95 ? -3.814 5.710 8.318 1.00 97.50 95 VAL A C 1
ATOM 720 O O . VAL A 1 95 ? -4.349 5.938 7.236 1.00 97.50 95 VAL A O 1
ATOM 723 N N . SER A 1 96 ? -2.861 6.475 8.830 1.00 97.00 96 SER A N 1
ATOM 724 C CA . SER A 1 96 ? -2.230 7.579 8.122 1.00 97.00 96 SER A CA 1
ATOM 725 C C . SER A 1 96 ? -0.748 7.277 7.875 1.00 97.00 96 SER A C 1
ATOM 727 O O . SER A 1 96 ? -0.079 6.586 8.648 1.00 97.00 96 SER A O 1
ATOM 729 N N . LEU A 1 97 ? -0.231 7.764 6.753 1.00 95.38 97 LEU A N 1
ATOM 730 C CA . LEU A 1 97 ? 1.170 7.697 6.357 1.00 95.38 97 LEU A CA 1
ATOM 731 C C . LEU A 1 97 ? 1.675 9.110 6.157 1.00 95.38 97 LEU A C 1
ATOM 733 O O . LEU A 1 97 ? 1.299 9.755 5.180 1.00 95.38 97 LEU A O 1
ATOM 737 N N . SER A 1 98 ? 2.580 9.574 7.017 1.00 92.75 98 SER A N 1
ATOM 738 C CA . SER A 1 98 ? 3.221 10.866 6.780 1.00 92.75 98 SER A CA 1
ATOM 739 C C . SER A 1 98 ? 4.370 10.723 5.784 1.00 92.75 98 SER A C 1
ATOM 741 O O . SER A 1 98 ? 5.218 9.832 5.909 1.00 92.75 98 SER A O 1
ATOM 743 N N . GLY A 1 99 ? 4.445 11.636 4.814 1.00 90.31 99 GLY A N 1
ATOM 744 C CA . GLY A 1 99 ? 5.504 11.640 3.805 1.00 90.31 99 GLY A CA 1
ATOM 745 C C . GLY A 1 99 ? 6.894 11.706 4.443 1.00 90.31 99 GLY A C 1
ATOM 746 O O . GLY A 1 99 ? 7.792 10.963 4.057 1.00 90.31 99 GLY A O 1
ATOM 747 N N . LYS A 1 100 ? 7.064 12.511 5.502 1.00 91.19 100 LYS A N 1
ATOM 748 C CA . LYS A 1 100 ? 8.343 12.643 6.223 1.00 91.19 100 LYS A CA 1
ATOM 749 C C . LYS A 1 100 ? 8.776 11.339 6.903 1.00 91.19 100 LYS A C 1
ATOM 751 O O . LYS A 1 100 ? 9.942 10.954 6.792 1.00 91.19 100 LYS A O 1
ATOM 756 N N . ARG A 1 101 ? 7.863 10.653 7.605 1.00 92.94 101 ARG A N 1
ATOM 757 C CA . ARG A 1 101 ? 8.168 9.368 8.265 1.00 92.94 101 ARG A CA 1
ATOM 758 C C . ARG A 1 101 ? 8.448 8.291 7.235 1.00 92.94 101 ARG A C 1
ATOM 760 O O . ARG A 1 101 ? 9.432 7.567 7.370 1.00 92.94 101 ARG A O 1
ATOM 767 N N . LEU A 1 102 ? 7.621 8.228 6.195 1.00 93.75 102 LEU A N 1
ATOM 768 C CA . LEU A 1 102 ? 7.785 7.274 5.112 1.00 93.75 102 LEU A CA 1
ATOM 769 C C . LEU A 1 102 ? 9.133 7.469 4.408 1.00 93.75 102 LEU A C 1
ATOM 771 O O . LEU A 1 102 ? 9.842 6.493 4.189 1.00 93.75 102 LEU A O 1
ATOM 775 N N . GLN A 1 103 ? 9.547 8.711 4.140 1.00 93.44 103 GLN A N 1
ATOM 776 C CA . GLN A 1 103 ? 10.874 9.004 3.594 1.00 93.44 103 GLN A CA 1
ATOM 777 C C . GLN A 1 103 ? 11.989 8.516 4.529 1.00 93.44 103 GLN A C 1
ATOM 779 O O . GLN A 1 103 ? 12.874 7.785 4.083 1.00 93.44 103 GLN A O 1
ATOM 784 N N . ALA A 1 104 ? 11.965 8.861 5.817 1.00 93.62 104 ALA A N 1
ATOM 785 C CA . ALA A 1 104 ? 12.997 8.403 6.752 1.00 93.62 104 ALA A CA 1
ATOM 786 C C . ALA A 1 104 ? 13.081 6.864 6.810 1.00 93.62 104 ALA A C 1
ATOM 788 O O . ALA A 1 104 ? 14.170 6.290 6.767 1.00 93.62 104 ALA A O 1
ATOM 789 N N . TRP A 1 105 ? 11.923 6.204 6.826 1.00 94.44 105 TRP A N 1
ATOM 790 C CA . TRP A 1 105 ? 11.788 4.751 6.865 1.00 94.44 105 TRP A CA 1
ATOM 791 C C . TRP A 1 105 ? 12.227 4.048 5.568 1.00 94.44 105 TRP A C 1
ATOM 793 O O . TRP A 1 105 ? 12.796 2.950 5.609 1.00 94.44 105 TRP A O 1
ATOM 803 N N . ALA A 1 106 ? 11.983 4.681 4.420 1.00 95.00 106 ALA A N 1
ATOM 804 C CA . ALA A 1 106 ? 12.311 4.168 3.094 1.00 95.00 106 ALA A CA 1
ATOM 805 C C . ALA A 1 106 ? 13.816 4.190 2.811 1.00 95.00 106 ALA A C 1
ATOM 807 O O . ALA A 1 106 ? 14.332 3.283 2.159 1.00 95.00 106 ALA A O 1
ATOM 808 N N . ARG A 1 107 ? 14.538 5.193 3.327 1.00 94.38 107 ARG A N 1
ATOM 809 C CA . ARG A 1 107 ? 15.964 5.414 3.036 1.00 94.38 107 ARG A CA 1
ATOM 810 C C . ARG A 1 107 ? 16.842 4.157 3.159 1.00 94.38 107 ARG A C 1
ATOM 812 O O . ARG A 1 107 ? 17.519 3.838 2.184 1.00 94.38 107 ARG A O 1
ATOM 819 N N . PRO A 1 108 ? 16.856 3.422 4.291 1.00 94.31 108 PRO A N 1
ATOM 820 C CA . PRO A 1 108 ? 17.691 2.225 4.407 1.00 94.31 108 PRO A CA 1
ATOM 821 C C . PRO A 1 108 ? 17.260 1.095 3.460 1.00 94.31 108 PRO A C 1
ATOM 823 O O . PRO A 1 108 ? 18.104 0.321 3.027 1.00 94.31 108 PRO A O 1
ATOM 826 N N . ARG A 1 109 ? 15.972 1.012 3.101 1.00 94.62 109 ARG A N 1
ATOM 827 C CA . ARG A 1 109 ? 15.413 -0.039 2.227 1.00 94.62 109 ARG A CA 1
ATOM 828 C C . ARG A 1 109 ? 15.690 0.198 0.748 1.00 94.62 109 ARG A C 1
ATOM 830 O O . ARG A 1 109 ? 15.727 -0.751 -0.025 1.00 94.62 109 ARG A O 1
ATOM 837 N N . LEU A 1 110 ? 15.879 1.458 0.368 1.00 94.62 110 LEU A N 1
ATOM 838 C CA . LEU A 1 110 ? 16.252 1.862 -0.987 1.00 94.62 110 LEU A CA 1
ATOM 839 C C . LEU A 1 110 ? 17.774 1.910 -1.181 1.00 94.62 110 LEU A C 1
ATOM 841 O O . LEU A 1 110 ? 18.248 2.096 -2.302 1.00 94.62 110 LEU A O 1
ATOM 845 N N . SER A 1 111 ? 18.548 1.730 -0.106 1.00 91.25 111 SER A N 1
ATOM 846 C CA . SER A 1 111 ? 20.003 1.634 -0.182 1.00 91.25 111 SER A CA 1
ATOM 847 C C . SER A 1 111 ? 20.409 0.435 -1.044 1.00 91.25 111 SER A C 1
ATOM 849 O O . SER A 1 111 ? 19.929 -0.677 -0.836 1.00 91.25 111 SER A O 1
ATOM 851 N N . GLY A 1 112 ? 21.281 0.661 -2.027 1.00 90.50 112 GLY A N 1
ATOM 852 C CA . GLY A 1 112 ? 21.741 -0.378 -2.955 1.00 90.50 112 GLY A CA 1
ATOM 853 C C . GLY A 1 112 ? 20.771 -0.718 -4.092 1.00 90.50 112 GLY A C 1
ATOM 854 O O . GLY A 1 112 ? 21.051 -1.628 -4.869 1.00 90.50 112 GLY A O 1
ATOM 855 N N . LEU A 1 113 ? 19.646 -0.004 -4.226 1.00 92.69 113 LEU A N 1
ATOM 856 C CA . LEU A 1 113 ? 18.765 -0.154 -5.389 1.00 92.69 113 LEU A CA 1
ATOM 857 C C . LEU A 1 113 ? 19.437 0.341 -6.679 1.00 92.69 113 LEU A C 1
ATOM 859 O O . LEU A 1 113 ? 19.293 -0.278 -7.732 1.00 92.69 113 LEU A O 1
ATOM 863 N N . LEU A 1 114 ? 20.132 1.475 -6.588 1.00 93.50 114 LEU A N 1
ATOM 864 C CA . LEU A 1 114 ? 20.865 2.093 -7.687 1.00 93.50 114 LEU A CA 1
ATOM 865 C C . LEU A 1 114 ? 22.376 1.862 -7.522 1.00 93.50 114 LEU A C 1
ATOM 867 O O . LEU A 1 114 ? 22.833 1.665 -6.393 1.00 93.50 114 LEU A O 1
ATOM 871 N N . PRO A 1 115 ? 23.162 1.911 -8.614 1.00 88.25 115 PRO A N 1
ATOM 872 C CA . PRO A 1 115 ? 24.617 1.924 -8.520 1.00 88.25 115 PRO A CA 1
ATOM 873 C C . PRO A 1 115 ? 25.108 3.125 -7.700 1.00 88.25 115 PRO A C 1
ATOM 875 O O . PRO A 1 115 ? 24.656 4.252 -7.916 1.00 88.25 115 PRO A O 1
ATOM 878 N N . GLY A 1 116 ? 26.061 2.882 -6.801 1.00 89.00 116 GLY A N 1
ATOM 879 C CA . GLY A 1 116 ? 26.672 3.924 -5.976 1.00 89.00 116 GLY A CA 1
ATOM 880 C C . GLY A 1 116 ? 25.885 4.267 -4.707 1.00 89.00 116 GLY A C 1
ATOM 881 O O . GLY A 1 116 ? 25.061 3.488 -4.216 1.00 89.00 116 GLY A O 1
ATOM 882 N N . ARG A 1 117 ? 26.181 5.434 -4.127 1.00 91.44 117 ARG A N 1
ATOM 883 C CA . ARG A 1 117 ? 25.562 5.903 -2.882 1.00 91.44 117 ARG A CA 1
ATOM 884 C C . ARG A 1 117 ? 24.208 6.554 -3.158 1.00 91.44 117 ARG A C 1
ATOM 886 O O . ARG A 1 117 ? 24.087 7.419 -4.015 1.00 91.44 117 ARG A O 1
ATOM 893 N N . LEU A 1 118 ? 23.199 6.213 -2.353 1.00 92.56 118 LEU A N 1
ATOM 894 C CA . LEU A 1 118 ? 21.928 6.941 -2.329 1.00 92.56 118 LEU A CA 1
ATOM 895 C C . LEU A 1 118 ? 22.142 8.355 -1.758 1.00 92.56 118 LEU A C 1
ATOM 897 O O . LEU A 1 118 ? 22.487 8.506 -0.577 1.00 92.56 118 LEU A O 1
ATOM 901 N N . HIS A 1 119 ? 21.903 9.385 -2.569 1.00 90.38 119 HIS A N 1
ATOM 902 C CA . HIS A 1 119 ? 21.989 10.784 -2.144 1.00 90.38 119 HIS A CA 1
ATOM 903 C C . HIS A 1 119 ? 20.655 11.297 -1.626 1.00 90.38 119 HIS A C 1
ATOM 905 O O . HIS A 1 119 ? 20.584 11.828 -0.515 1.00 90.38 119 HIS A O 1
ATOM 911 N N . HIS A 1 120 ? 19.606 11.125 -2.428 1.00 88.88 120 HIS A N 1
ATOM 912 C CA . HIS A 1 120 ? 18.291 11.654 -2.128 1.00 88.88 120 HIS A CA 1
ATOM 913 C C . HIS A 1 120 ? 17.193 10.702 -2.586 1.00 88.88 120 HIS A C 1
ATOM 915 O O . HIS A 1 120 ? 17.344 9.928 -3.533 1.00 88.88 120 HIS A O 1
ATOM 921 N N . HIS A 1 121 ? 16.062 10.790 -1.904 1.00 91.44 121 HIS A N 1
ATOM 922 C CA . HIS A 1 121 ? 14.826 10.173 -2.324 1.00 91.44 121 HIS A CA 1
ATOM 923 C C . HIS A 1 121 ? 13.660 11.060 -1.902 1.00 91.44 121 HIS A C 1
ATOM 925 O O . HIS A 1 121 ? 13.679 11.682 -0.839 1.00 91.44 121 HIS A O 1
ATOM 931 N N . LEU A 1 122 ? 12.646 11.097 -2.753 1.00 93.31 122 LEU A N 1
ATOM 932 C CA . LEU A 1 122 ? 11.418 11.848 -2.567 1.00 93.31 122 LEU A CA 1
ATOM 933 C C . LEU A 1 122 ? 10.258 10.864 -2.587 1.00 93.31 122 LEU A C 1
ATOM 935 O O . LEU A 1 122 ? 10.165 10.030 -3.485 1.00 93.31 122 LEU A O 1
ATOM 939 N N . LEU A 1 123 ? 9.369 11.006 -1.610 1.00 94.19 123 LEU A N 1
ATOM 940 C CA . LEU A 1 123 ? 8.052 10.383 -1.612 1.00 94.19 123 LEU A CA 1
ATOM 941 C C . LEU A 1 123 ? 7.046 11.499 -1.390 1.00 94.19 123 LEU A C 1
ATOM 943 O O . LEU A 1 123 ? 7.042 12.106 -0.315 1.00 94.19 123 LEU A O 1
ATOM 947 N N . ALA A 1 124 ? 6.264 11.797 -2.421 1.00 94.62 124 ALA A N 1
ATOM 948 C CA . ALA A 1 124 ? 5.253 12.842 -2.387 1.00 94.62 124 ALA A CA 1
ATOM 949 C C . ALA A 1 124 ? 3.874 12.229 -2.668 1.00 94.62 124 ALA A C 1
ATOM 951 O O . ALA A 1 124 ? 3.745 11.472 -3.631 1.00 94.62 124 ALA A O 1
ATOM 952 N N . PRO A 1 125 ? 2.863 12.510 -1.838 1.00 94.50 125 PRO A N 1
ATOM 953 C CA . PRO A 1 125 ? 1.526 11.966 -2.026 1.00 94.50 125 PRO A CA 1
ATOM 954 C C . PRO A 1 125 ? 0.869 12.531 -3.295 1.00 94.50 125 PRO A C 1
ATOM 956 O O . PRO A 1 125 ? 1.102 13.674 -3.689 1.00 94.50 125 PRO A O 1
ATOM 959 N N . LEU A 1 126 ? 0.051 11.702 -3.935 1.00 93.06 126 LEU A N 1
ATOM 960 C CA . LEU A 1 126 ? -0.825 12.018 -5.062 1.00 93.06 126 LEU A CA 1
ATOM 961 C C . LEU A 1 126 ? -2.231 11.511 -4.731 1.00 93.06 126 LEU A C 1
ATOM 963 O O . LEU A 1 126 ? -2.365 10.587 -3.936 1.00 93.06 126 LEU A O 1
ATOM 967 N N . GLU A 1 127 ? -3.255 12.064 -5.384 1.00 89.00 127 GLU A N 1
ATOM 968 C CA . GLU A 1 127 ? -4.676 11.729 -5.168 1.00 89.00 127 GLU A CA 1
ATOM 969 C C . GLU A 1 127 ? -4.955 10.219 -5.027 1.00 89.00 127 GLU A C 1
ATOM 971 O O . GLU A 1 127 ? -5.677 9.802 -4.130 1.00 89.00 127 GLU A O 1
ATOM 976 N N . ASP A 1 128 ? -4.332 9.396 -5.871 1.00 88.00 128 ASP A N 1
ATOM 977 C CA . ASP A 1 128 ? -4.488 7.940 -5.928 1.00 88.00 128 ASP A CA 1
ATOM 978 C C . ASP A 1 128 ? -3.152 7.197 -5.737 1.00 88.00 128 ASP A C 1
ATOM 980 O O . ASP A 1 128 ? -2.968 6.084 -6.245 1.00 88.00 128 ASP A O 1
ATOM 984 N N . GLY A 1 129 ? -2.165 7.811 -5.072 1.00 94.19 129 GLY A N 1
ATOM 985 C CA . GLY A 1 129 ? -0.827 7.236 -5.076 1.00 94.19 129 GLY A CA 1
ATOM 986 C C . GLY A 1 129 ? 0.307 8.053 -4.476 1.00 94.19 129 GLY A C 1
ATOM 987 O O . GLY A 1 129 ? 0.130 8.917 -3.625 1.00 94.19 129 GLY A O 1
ATOM 988 N N . TRP A 1 130 ? 1.513 7.748 -4.945 1.00 96.31 130 TRP A N 1
ATOM 989 C CA . TRP A 1 130 ? 2.750 8.396 -4.530 1.00 96.31 130 TRP A CA 1
ATOM 990 C C . TRP A 1 130 ? 3.651 8.651 -5.730 1.00 96.31 130 TRP A C 1
ATOM 992 O O . TRP A 1 130 ? 3.894 7.757 -6.535 1.00 96.31 130 TRP A O 1
ATOM 1002 N N . LEU A 1 131 ? 4.212 9.849 -5.826 1.00 96.88 131 LEU A N 1
ATOM 1003 C CA . LEU A 1 131 ? 5.366 10.117 -6.670 1.00 96.88 131 LEU A CA 1
ATOM 1004 C C . LEU A 1 131 ? 6.631 9.679 -5.930 1.00 96.88 131 LEU A C 1
ATOM 1006 O O . LEU A 1 131 ? 6.851 10.065 -4.778 1.00 96.88 131 LEU A O 1
ATOM 1010 N N . VAL A 1 132 ? 7.477 8.914 -6.614 1.00 97.62 132 VAL A N 1
ATOM 1011 C CA . VAL A 1 132 ? 8.749 8.416 -6.093 1.00 97.62 132 VAL A CA 1
ATOM 1012 C C . VAL A 1 132 ? 9.891 8.941 -6.951 1.00 97.62 132 VAL A C 1
ATOM 1014 O O . VAL A 1 132 ? 9.888 8.784 -8.171 1.00 97.62 132 VAL A O 1
ATOM 1017 N N . GLY A 1 133 ? 10.887 9.541 -6.306 1.00 97.56 133 GLY A N 1
ATOM 1018 C CA . GLY A 1 133 ? 12.159 9.919 -6.918 1.00 97.56 133 GLY A CA 1
ATOM 1019 C C . GLY A 1 133 ? 13.319 9.352 -6.110 1.00 97.56 133 GLY A C 1
ATOM 1020 O O . GLY A 1 133 ? 13.270 9.361 -4.884 1.00 97.56 133 GLY A O 1
ATOM 1021 N N . ILE A 1 134 ? 14.352 8.845 -6.776 1.00 97.19 134 ILE A N 1
ATOM 1022 C CA . ILE A 1 134 ? 15.546 8.259 -6.156 1.00 97.19 134 ILE A CA 1
ATOM 1023 C C . ILE A 1 134 ? 16.761 8.718 -6.961 1.00 97.19 134 ILE A C 1
ATOM 1025 O O . ILE A 1 134 ? 16.769 8.572 -8.183 1.00 97.19 134 ILE A O 1
ATOM 1029 N N . THR A 1 135 ? 17.785 9.259 -6.300 1.00 97.06 135 THR A N 1
ATOM 1030 C CA . THR A 1 135 ? 19.028 9.699 -6.949 1.00 97.06 135 THR A CA 1
ATOM 1031 C C . THR A 1 135 ? 20.264 9.136 -6.249 1.00 97.06 135 THR A C 1
ATOM 1033 O O . THR A 1 135 ? 20.345 9.092 -5.017 1.00 97.06 135 THR A O 1
ATOM 1036 N N . GLY A 1 136 ? 21.236 8.705 -7.050 1.00 94.25 136 GLY A N 1
ATOM 1037 C CA . GLY A 1 136 ? 22.571 8.293 -6.618 1.00 94.25 136 GLY A CA 1
ATOM 1038 C C . GLY A 1 136 ? 23.671 9.042 -7.370 1.00 94.25 136 GLY A C 1
ATOM 1039 O O . GLY A 1 136 ? 23.383 10.031 -8.042 1.00 94.25 136 GLY A O 1
ATOM 1040 N N . ASP A 1 137 ? 24.915 8.568 -7.263 1.00 92.75 137 ASP A N 1
ATOM 1041 C CA . ASP A 1 137 ? 26.110 9.292 -7.741 1.00 92.75 137 ASP A CA 1
ATOM 1042 C C . ASP A 1 137 ? 26.034 9.697 -9.228 1.00 92.75 137 ASP A C 1
ATOM 1044 O O . ASP A 1 137 ? 26.359 10.823 -9.595 1.00 92.75 137 ASP A O 1
ATOM 1048 N N . ALA A 1 138 ? 25.581 8.782 -10.090 1.00 94.00 138 ALA A N 1
ATOM 1049 C CA . ALA A 1 138 ? 25.456 8.999 -11.536 1.00 94.00 138 ALA A CA 1
ATOM 1050 C C . ALA A 1 138 ? 24.134 8.454 -12.103 1.00 94.00 138 ALA A C 1
ATOM 1052 O O . ALA A 1 138 ? 24.026 8.169 -13.296 1.00 94.00 138 ALA A O 1
ATOM 1053 N N . SER A 1 139 ? 23.136 8.250 -11.242 1.00 97.12 139 SER A N 1
ATOM 1054 C CA . SER A 1 139 ? 21.880 7.606 -11.620 1.00 97.12 139 SER A CA 1
ATOM 1055 C C . SER A 1 139 ? 20.674 8.261 -10.960 1.00 97.12 139 SER A C 1
ATOM 1057 O O . SER A 1 139 ? 20.747 8.772 -9.841 1.00 97.12 139 SER A O 1
ATOM 1059 N N . ALA A 1 140 ? 19.544 8.245 -11.660 1.00 97.19 140 ALA A N 1
ATOM 1060 C CA . ALA A 1 140 ? 18.280 8.732 -11.131 1.00 97.19 140 ALA A CA 1
ATOM 1061 C C . ALA A 1 140 ? 17.119 7.895 -11.662 1.00 97.19 140 ALA A C 1
ATOM 1063 O O . ALA A 1 140 ? 17.091 7.548 -12.842 1.00 97.19 140 ALA A O 1
ATOM 1064 N N . LEU A 1 141 ? 16.155 7.606 -10.792 1.00 98.31 141 LEU A N 1
ATOM 1065 C CA . LEU A 1 141 ? 14.929 6.873 -11.086 1.00 98.31 141 LEU A CA 1
ATOM 1066 C C . LEU A 1 141 ? 13.734 7.680 -10.571 1.00 98.31 141 LEU A C 1
ATOM 1068 O O . LEU A 1 141 ? 13.727 8.114 -9.420 1.00 98.31 141 LEU A O 1
ATOM 1072 N N . ALA A 1 142 ? 12.714 7.845 -11.404 1.00 98.31 142 ALA A N 1
ATOM 1073 C CA . ALA A 1 142 ? 11.445 8.453 -11.031 1.00 98.31 142 ALA A CA 1
ATOM 1074 C C . ALA A 1 142 ? 10.283 7.602 -11.544 1.00 98.31 142 ALA A C 1
ATOM 1076 O O . ALA A 1 142 ? 10.333 7.099 -12.666 1.00 98.31 142 ALA A O 1
ATOM 1077 N N . PHE A 1 143 ? 9.247 7.437 -10.731 1.00 98.12 143 PHE A N 1
ATOM 1078 C CA . PHE A 1 143 ? 8.042 6.688 -11.081 1.00 98.12 143 PHE A CA 1
ATOM 1079 C C . PHE A 1 143 ? 6.877 7.100 -10.182 1.00 98.12 143 PHE A C 1
ATOM 1081 O O . PHE A 1 143 ? 7.068 7.731 -9.142 1.00 98.12 143 PHE A O 1
ATOM 1088 N N . THR A 1 144 ? 5.670 6.714 -10.574 1.00 97.75 144 THR A N 1
ATOM 1089 C CA . THR A 1 144 ? 4.452 6.923 -9.792 1.00 97.75 144 THR A CA 1
ATOM 1090 C C . THR A 1 144 ? 3.937 5.580 -9.293 1.00 97.75 144 THR A C 1
ATOM 1092 O O . THR A 1 144 ? 3.798 4.648 -10.074 1.00 97.75 144 THR A O 1
ATOM 1095 N N . VAL A 1 145 ? 3.624 5.458 -8.010 1.00 97.81 145 VAL A N 1
ATOM 1096 C CA . VAL A 1 145 ? 2.935 4.299 -7.437 1.00 97.81 145 VAL A CA 1
ATOM 1097 C C . VAL A 1 145 ? 1.451 4.614 -7.376 1.00 97.81 145 VAL A C 1
ATOM 1099 O O . VAL A 1 145 ? 1.064 5.517 -6.644 1.00 97.81 145 VAL A O 1
ATOM 1102 N N . ARG A 1 146 ? 0.625 3.876 -8.114 1.00 97.00 146 ARG A N 1
ATOM 1103 C CA . ARG A 1 146 ? -0.837 3.936 -7.989 1.00 97.00 146 ARG A CA 1
ATOM 1104 C C . ARG A 1 146 ? -1.302 2.939 -6.935 1.00 97.00 146 ARG A C 1
ATOM 1106 O O . ARG A 1 146 ? -0.781 1.824 -6.886 1.00 97.00 146 ARG A O 1
ATOM 1113 N N . VAL A 1 147 ? -2.266 3.337 -6.116 1.00 96.38 147 VAL A N 1
ATOM 1114 C CA . VAL A 1 147 ? -2.912 2.477 -5.120 1.00 96.38 147 VAL A CA 1
ATOM 1115 C C . VAL A 1 147 ? -4.283 2.078 -5.652 1.00 96.38 147 VAL A C 1
ATOM 1117 O O . VAL A 1 147 ? -5.121 2.931 -5.927 1.00 96.38 147 VAL A O 1
ATOM 1120 N N . ALA A 1 148 ? -4.500 0.777 -5.800 1.00 96.00 148 ALA A N 1
ATOM 1121 C CA . ALA A 1 148 ? -5.766 0.193 -6.220 1.00 96.00 148 ALA A CA 1
ATOM 1122 C C . ALA A 1 148 ? -6.227 -0.807 -5.150 1.00 96.00 148 ALA A C 1
ATOM 1124 O O . ALA A 1 148 ? -5.720 -1.935 -5.105 1.00 96.00 148 ALA A O 1
ATOM 1125 N N . PRO A 1 149 ? -7.125 -0.393 -4.242 1.00 95.12 149 PRO A N 1
ATOM 1126 C CA . PRO A 1 149 ? -7.719 -1.300 -3.274 1.00 95.12 149 PRO A CA 1
ATOM 1127 C C . PRO A 1 149 ? -8.601 -2.353 -3.953 1.00 95.12 149 PRO A C 1
ATOM 1129 O O . PRO A 1 149 ? -9.265 -2.069 -4.950 1.00 95.12 149 PRO A O 1
ATOM 1132 N N . ASN A 1 150 ? -8.625 -3.556 -3.389 1.00 92.81 150 ASN A N 1
ATOM 1133 C CA . ASN A 1 150 ? -9.562 -4.614 -3.752 1.00 92.81 150 ASN A CA 1
ATOM 1134 C C . ASN A 1 150 ? -9.975 -5.339 -2.471 1.00 92.81 150 ASN A C 1
ATOM 1136 O O . ASN A 1 150 ? -9.162 -6.049 -1.889 1.00 92.81 150 ASN A O 1
ATOM 1140 N N . ASP A 1 151 ? -11.209 -5.129 -2.018 1.00 90.94 151 ASP A N 1
ATOM 1141 C CA . ASP A 1 151 ? -11.648 -5.509 -0.671 1.00 90.94 151 ASP A CA 1
ATOM 1142 C C . ASP A 1 151 ? -10.700 -4.951 0.412 1.00 90.94 151 ASP A C 1
ATOM 1144 O O . ASP A 1 151 ? -10.553 -3.728 0.498 1.00 90.94 151 ASP A O 1
ATOM 1148 N N . ASP A 1 152 ? -10.065 -5.793 1.235 1.00 92.38 152 ASP A N 1
ATOM 1149 C CA . ASP A 1 152 ? -9.057 -5.399 2.233 1.00 92.38 152 ASP A CA 1
ATOM 1150 C C . ASP A 1 152 ? -7.600 -5.550 1.753 1.00 92.38 152 ASP A C 1
ATOM 1152 O O . ASP A 1 152 ? -6.660 -5.276 2.516 1.00 92.38 152 ASP A O 1
ATOM 1156 N N . ASP A 1 153 ? -7.404 -5.924 0.488 1.00 94.75 153 ASP A N 1
ATOM 1157 C CA . ASP A 1 153 ? -6.101 -5.972 -0.163 1.00 94.75 153 ASP A CA 1
ATOM 1158 C C . ASP A 1 153 ? -5.742 -4.616 -0.779 1.00 94.75 153 ASP A C 1
ATOM 1160 O O . ASP A 1 153 ? -6.582 -3.874 -1.299 1.00 94.75 153 ASP A O 1
ATOM 1164 N N . LEU A 1 154 ? -4.444 -4.312 -0.794 1.00 95.81 154 LEU A N 1
ATOM 1165 C CA . LEU A 1 154 ? -3.903 -3.139 -1.475 1.00 95.81 154 LEU A CA 1
ATOM 1166 C C . LEU A 1 154 ? -2.968 -3.572 -2.594 1.00 95.81 154 LEU A C 1
ATOM 1168 O O . LEU A 1 154 ? -1.910 -4.154 -2.343 1.00 95.81 154 LEU A O 1
ATOM 1172 N N . ARG A 1 155 ? -3.314 -3.230 -3.836 1.00 97.06 155 ARG A N 1
ATOM 1173 C CA . ARG A 1 155 ? -2.406 -3.371 -4.974 1.00 97.06 155 ARG A CA 1
ATOM 1174 C C . ARG A 1 155 ? -1.688 -2.046 -5.221 1.00 97.06 155 ARG A C 1
ATOM 1176 O O . ARG A 1 155 ? -2.318 -1.031 -5.503 1.00 97.06 155 ARG A O 1
ATOM 1183 N N . LEU A 1 156 ? -0.362 -2.067 -5.130 1.00 97.81 156 LEU A N 1
ATOM 1184 C CA . LEU A 1 156 ? 0.509 -0.926 -5.399 1.00 97.81 156 LEU A CA 1
ATOM 1185 C C . LEU A 1 156 ? 1.232 -1.148 -6.730 1.00 97.81 156 LEU A C 1
ATOM 1187 O O . LEU A 1 156 ? 1.937 -2.144 -6.899 1.00 97.81 156 LEU A O 1
ATOM 1191 N N . ILE A 1 157 ? 1.039 -0.238 -7.684 1.00 97.88 157 ILE A N 1
ATOM 1192 C CA . ILE A 1 157 ? 1.451 -0.433 -9.081 1.00 97.88 157 ILE A CA 1
ATOM 1193 C C . ILE A 1 157 ? 2.414 0.686 -9.483 1.00 97.88 157 ILE A C 1
ATOM 1195 O O . ILE A 1 157 ? 1.991 1.843 -9.563 1.00 97.88 157 ILE A O 1
ATOM 1199 N N . PRO A 1 158 ? 3.699 0.387 -9.735 1.00 97.38 158 PRO A N 1
ATOM 1200 C CA . PRO A 1 158 ? 4.620 1.355 -10.300 1.00 97.38 158 PRO A CA 1
ATOM 1201 C C . PRO A 1 158 ? 4.229 1.643 -11.755 1.00 97.38 158 PRO A C 1
ATOM 1203 O O . PRO A 1 158 ? 3.961 0.747 -12.547 1.00 97.38 158 PRO A O 1
ATOM 1206 N N . THR A 1 159 ? 4.201 2.917 -12.110 1.00 96.12 159 THR A N 1
ATOM 1207 C CA . THR A 1 159 ? 3.796 3.437 -13.417 1.00 96.12 159 THR A CA 1
ATOM 1208 C C . THR A 1 159 ? 4.744 4.556 -13.829 1.00 96.12 159 THR A C 1
ATOM 1210 O O . THR A 1 159 ? 5.394 5.174 -12.982 1.00 96.12 159 THR A O 1
ATOM 1213 N N . GLU A 1 160 ? 4.836 4.818 -15.135 1.00 94.81 160 GLU A N 1
ATOM 1214 C CA . GLU A 1 160 ? 5.604 5.949 -15.686 1.00 94.81 160 GLU A CA 1
ATOM 1215 C C . GLU A 1 160 ? 7.081 5.968 -15.241 1.00 94.81 160 GLU A C 1
ATOM 1217 O O . GLU A 1 160 ? 7.681 7.032 -15.037 1.00 94.81 160 GLU A O 1
ATOM 1222 N N . ALA A 1 161 ? 7.661 4.777 -15.064 1.00 96.88 161 ALA A N 1
ATOM 1223 C CA . ALA A 1 161 ? 9.030 4.626 -14.608 1.00 96.88 161 ALA A CA 1
ATOM 1224 C C . ALA A 1 161 ? 10.016 5.118 -15.670 1.00 96.88 161 ALA A C 1
ATOM 1226 O O . ALA A 1 161 ? 10.011 4.671 -16.816 1.00 96.88 161 ALA A O 1
ATOM 1227 N N . ARG A 1 162 ? 10.893 6.030 -15.264 1.00 97.19 162 ARG A N 1
ATOM 1228 C CA . ARG A 1 162 ? 11.900 6.667 -16.115 1.00 97.19 162 ARG A CA 1
ATOM 1229 C C . ARG A 1 162 ? 13.174 6.905 -15.329 1.00 97.19 162 ARG A C 1
ATOM 1231 O O . ARG A 1 162 ? 13.140 7.057 -14.109 1.00 97.19 162 ARG A O 1
ATOM 1238 N N . GLY A 1 163 ? 14.300 6.978 -16.020 1.00 97.00 163 GLY A N 1
ATOM 1239 C CA . GLY A 1 163 ? 15.552 7.302 -15.362 1.00 97.00 163 GLY A CA 1
ATOM 1240 C C . GLY A 1 163 ? 16.746 7.341 -16.292 1.00 97.00 163 GLY A C 1
ATOM 1241 O O . GLY A 1 163 ? 16.638 7.051 -17.482 1.00 97.00 163 GLY A O 1
ATOM 1242 N N . ILE A 1 164 ? 17.878 7.722 -15.716 1.00 97.12 164 ILE A N 1
ATOM 1243 C CA . ILE A 1 164 ? 19.164 7.892 -16.394 1.00 97.12 164 ILE A CA 1
ATOM 1244 C C . ILE A 1 164 ? 20.255 7.173 -15.602 1.00 97.12 164 ILE A C 1
ATOM 1246 O O . ILE A 1 164 ? 20.143 7.031 -14.381 1.00 97.12 164 ILE A O 1
ATOM 1250 N N . GLY A 1 165 ? 21.294 6.700 -16.295 1.00 95.56 165 GLY A N 1
ATOM 1251 C CA . GLY A 1 165 ? 22.424 6.010 -15.661 1.00 95.56 165 GLY A CA 1
ATOM 1252 C C . GLY A 1 165 ? 22.036 4.721 -14.926 1.00 95.56 165 GLY A C 1
ATOM 1253 O O . GLY A 1 165 ? 22.702 4.321 -13.975 1.00 95.56 165 GLY A O 1
ATOM 1254 N N . LEU A 1 166 ? 20.924 4.088 -15.316 1.00 95.25 166 LEU A N 1
ATOM 1255 C CA . LEU A 1 166 ? 20.417 2.882 -14.669 1.00 95.25 166 LEU A CA 1
ATOM 1256 C C . LEU A 1 166 ? 21.108 1.632 -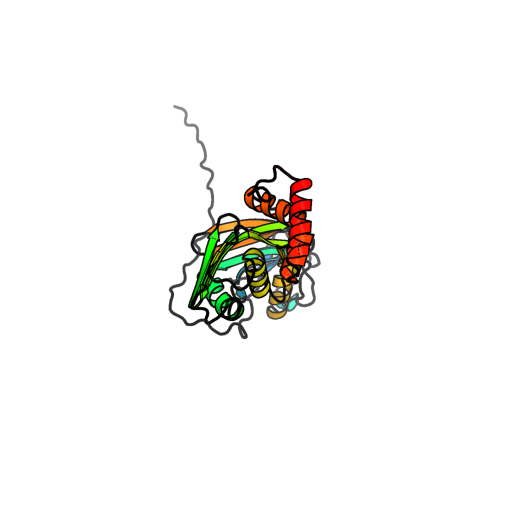15.224 1.00 95.25 166 LEU A C 1
ATOM 1258 O O . LEU A 1 166 ? 21.260 1.487 -16.433 1.00 95.25 166 LEU A O 1
ATOM 1262 N N . GLY A 1 167 ? 21.447 0.688 -14.344 1.00 91.19 167 GLY A N 1
ATOM 1263 C CA . GLY A 1 167 ? 21.979 -0.627 -14.733 1.00 91.19 167 GLY A CA 1
ATOM 1264 C C . GLY A 1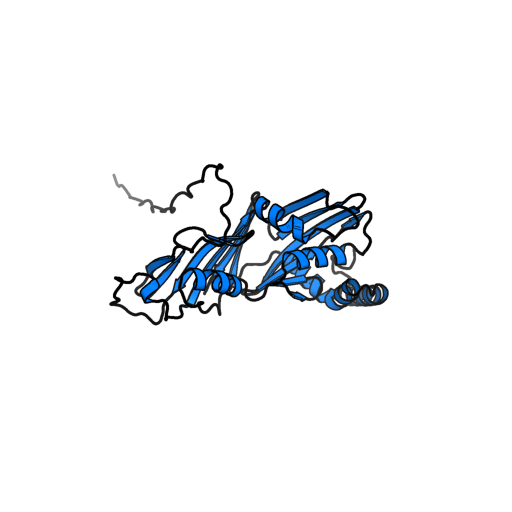 167 ? 20.912 -1.649 -15.149 1.00 91.19 167 GLY A C 1
ATOM 1265 O O . GLY A 1 167 ? 21.241 -2.794 -15.438 1.00 91.19 167 GLY A O 1
ATOM 1266 N N . ALA A 1 168 ? 19.633 -1.269 -15.128 1.00 93.19 168 ALA A N 1
ATOM 1267 C CA . ALA A 1 168 ? 18.503 -2.117 -15.488 1.00 93.19 168 ALA A CA 1
ATOM 1268 C C . ALA A 1 168 ? 17.327 -1.258 -15.994 1.00 93.19 168 ALA A C 1
ATOM 1270 O O . ALA A 1 168 ? 17.296 -0.052 -15.727 1.00 93.19 168 ALA A O 1
ATOM 1271 N N . PRO A 1 169 ? 16.345 -1.857 -16.692 1.00 94.62 169 PRO A N 1
ATOM 1272 C CA . PRO A 1 169 ? 15.155 -1.145 -17.150 1.00 94.62 169 PRO A CA 1
ATOM 1273 C C . PRO A 1 169 ? 14.428 -0.413 -16.000 1.00 94.62 169 PRO A C 1
ATOM 1275 O O . PRO A 1 169 ? 14.233 -1.014 -14.936 1.00 94.62 169 PRO A O 1
ATOM 1278 N N . PRO A 1 170 ? 13.985 0.850 -16.192 1.00 96.06 170 PRO A N 1
ATOM 1279 C CA . PRO A 1 170 ? 13.342 1.640 -15.139 1.00 96.06 170 PRO A CA 1
ATOM 1280 C C . PRO A 1 170 ? 12.156 0.943 -14.459 1.00 96.06 170 PRO A C 1
ATOM 1282 O O . PRO A 1 170 ? 12.050 0.990 -13.237 1.00 96.06 170 PRO A O 1
ATOM 1285 N N . ALA A 1 171 ? 11.294 0.262 -15.225 1.00 94.88 171 ALA A N 1
ATOM 1286 C CA . ALA A 1 171 ? 10.118 -0.442 -14.700 1.00 94.88 171 ALA A CA 1
ATOM 1287 C C . ALA A 1 171 ? 10.490 -1.566 -13.715 1.00 94.88 171 ALA A C 1
ATOM 1289 O O . ALA A 1 171 ? 9.918 -1.667 -12.626 1.00 94.88 171 ALA A O 1
ATOM 1290 N N . ALA A 1 172 ? 11.529 -2.346 -14.032 1.00 95.25 172 ALA A N 1
ATOM 1291 C CA . ALA A 1 172 ? 12.032 -3.382 -13.134 1.00 95.25 172 ALA A CA 1
ATOM 1292 C C . ALA A 1 172 ? 12.610 -2.788 -11.844 1.00 95.25 172 ALA A C 1
ATOM 1294 O O . ALA A 1 172 ? 12.366 -3.313 -10.757 1.00 95.25 172 ALA A O 1
ATOM 1295 N N . LEU A 1 173 ? 13.353 -1.679 -11.936 1.00 96.62 173 LEU A N 1
ATOM 1296 C CA . LEU A 1 173 ? 13.897 -1.007 -10.753 1.00 96.62 173 LEU A CA 1
ATOM 1297 C C . LEU A 1 173 ? 12.801 -0.368 -9.895 1.00 96.62 173 LEU A C 1
ATOM 1299 O O . LEU A 1 173 ? 12.863 -0.494 -8.676 1.00 96.62 173 LEU A O 1
ATOM 1303 N N . ALA A 1 174 ? 11.780 0.243 -10.499 1.00 97.56 174 ALA A N 1
ATOM 1304 C CA . ALA A 1 174 ? 10.627 0.790 -9.783 1.00 97.56 174 ALA A CA 1
ATOM 1305 C C . ALA A 1 174 ? 9.869 -0.303 -9.012 1.00 97.56 174 ALA A C 1
ATOM 1307 O O . ALA A 1 174 ? 9.577 -0.152 -7.826 1.00 97.56 174 ALA A O 1
ATOM 1308 N N . THR A 1 175 ? 9.641 -1.450 -9.652 1.00 97.19 175 THR A N 1
ATOM 1309 C CA . THR A 1 175 ? 8.996 -2.611 -9.025 1.00 97.19 175 THR A CA 1
ATOM 1310 C C . THR A 1 175 ? 9.839 -3.189 -7.888 1.00 97.19 175 THR A C 1
ATOM 1312 O O . THR A 1 175 ? 9.323 -3.467 -6.804 1.00 97.19 175 THR A O 1
ATOM 1315 N N . ARG A 1 176 ? 11.161 -3.307 -8.077 1.00 95.94 176 ARG A N 1
ATOM 1316 C CA . ARG A 1 176 ? 12.091 -3.740 -7.019 1.00 95.94 176 ARG A CA 1
ATOM 1317 C C . ARG A 1 176 ? 12.133 -2.761 -5.848 1.00 95.94 176 ARG A C 1
ATOM 1319 O O . ARG A 1 176 ? 12.167 -3.211 -4.705 1.00 95.94 176 ARG A O 1
ATOM 1326 N N . ALA A 1 177 ? 12.109 -1.457 -6.123 1.00 96.62 177 ALA A N 1
ATOM 1327 C CA . ALA A 1 177 ? 12.052 -0.411 -5.107 1.00 96.62 177 ALA A CA 1
ATOM 1328 C C . ALA A 1 177 ? 10.789 -0.554 -4.258 1.00 96.62 177 ALA A C 1
ATOM 1330 O O . ALA A 1 177 ? 10.867 -0.658 -3.036 1.00 96.62 177 ALA A O 1
ATOM 1331 N N . LEU A 1 178 ? 9.630 -0.631 -4.917 1.00 97.25 178 LEU A N 1
ATOM 1332 C CA . LEU A 1 178 ? 8.342 -0.785 -4.255 1.00 97.25 178 LEU A CA 1
ATOM 1333 C C . LEU A 1 178 ? 8.282 -2.077 -3.433 1.00 97.25 178 LEU A C 1
ATOM 1335 O O . LEU A 1 178 ? 7.847 -2.063 -2.286 1.00 97.25 178 LEU A O 1
ATOM 1339 N N . PHE A 1 179 ? 8.789 -3.185 -3.972 1.00 96.62 179 PHE A N 1
ATOM 1340 C CA . PHE A 1 179 ? 8.837 -4.451 -3.249 1.00 96.62 179 PHE A CA 1
ATOM 1341 C C . PHE A 1 179 ? 9.755 -4.387 -2.024 1.00 96.62 179 PHE A C 1
ATOM 1343 O O . PHE A 1 179 ? 9.382 -4.861 -0.953 1.00 96.62 179 PHE A O 1
ATOM 1350 N N . ALA A 1 180 ? 10.928 -3.756 -2.137 1.00 95.00 180 ALA A N 1
ATOM 1351 C CA . ALA A 1 180 ? 11.826 -3.539 -1.002 1.00 95.00 180 ALA A CA 1
ATOM 1352 C C . ALA A 1 180 ? 11.166 -2.700 0.109 1.00 95.00 180 ALA A C 1
ATOM 1354 O O . ALA A 1 180 ? 11.386 -2.967 1.291 1.00 95.00 180 ALA A O 1
ATOM 1355 N N . LEU A 1 181 ? 10.312 -1.742 -0.265 1.00 95.19 181 LEU A N 1
ATOM 1356 C CA . LEU A 1 181 ? 9.510 -0.934 0.656 1.00 95.19 181 LEU A CA 1
ATOM 1357 C C . LEU A 1 181 ? 8.305 -1.664 1.252 1.00 95.19 181 LEU A C 1
ATOM 1359 O O . LEU A 1 181 ? 7.647 -1.095 2.106 1.00 95.19 181 LEU A O 1
ATOM 1363 N N . LEU A 1 182 ? 7.970 -2.876 0.824 1.00 95.31 182 LEU A N 1
ATOM 1364 C CA . LEU A 1 182 ? 6.781 -3.574 1.327 1.00 95.31 182 LEU A CA 1
ATOM 1365 C C . LEU A 1 182 ? 7.109 -4.922 1.967 1.00 95.31 182 LEU A C 1
ATOM 1367 O O . LEU A 1 182 ? 6.239 -5.538 2.576 1.00 95.31 182 LEU A O 1
ATOM 1371 N N . LYS A 1 183 ? 8.363 -5.383 1.901 1.00 92.31 183 LYS A N 1
ATOM 1372 C CA . LYS A 1 183 ? 8.799 -6.586 2.620 1.00 92.31 183 LYS A CA 1
ATOM 1373 C C . LYS A 1 183 ? 8.649 -6.427 4.146 1.00 92.31 183 LYS A C 1
ATOM 1375 O O . LYS A 1 183 ? 8.988 -5.367 4.675 1.00 92.31 183 LYS A O 1
ATOM 1380 N N . PRO A 1 184 ? 8.229 -7.487 4.865 1.00 93.19 184 PRO A N 1
ATOM 1381 C CA . PRO A 1 184 ? 7.919 -8.835 4.363 1.00 93.19 184 PRO A CA 1
ATOM 1382 C C . PRO A 1 184 ? 6.466 -9.028 3.885 1.00 93.19 184 PRO A C 1
ATOM 1384 O O . PRO A 1 184 ? 6.112 -10.131 3.490 1.00 93.19 184 PRO A O 1
ATOM 1387 N N . HIS A 1 185 ? 5.624 -7.997 3.938 1.00 95.06 185 HIS A N 1
ATOM 1388 C CA . HIS A 1 185 ? 4.171 -8.122 3.771 1.00 95.06 185 HIS A CA 1
ATOM 1389 C C . HIS A 1 185 ? 3.680 -8.035 2.321 1.00 95.06 185 HIS A C 1
ATOM 1391 O O . HIS A 1 185 ? 2.595 -8.513 2.012 1.00 95.06 185 HIS A O 1
ATOM 1397 N N . GLY A 1 186 ? 4.456 -7.411 1.437 1.00 96.00 186 GLY A N 1
ATOM 1398 C CA . GLY A 1 186 ? 4.140 -7.318 0.018 1.00 96.00 186 GLY A CA 1
ATOM 1399 C C . GLY A 1 186 ? 4.528 -8.584 -0.742 1.00 96.00 186 GLY A C 1
ATOM 1400 O O . GLY A 1 186 ? 5.586 -9.162 -0.490 1.00 96.00 186 GLY A O 1
ATOM 1401 N N . ARG A 1 187 ? 3.716 -8.964 -1.730 1.00 96.00 187 ARG A N 1
ATOM 1402 C CA . ARG A 1 187 ? 3.995 -10.016 -2.717 1.00 96.00 187 ARG A CA 1
ATOM 1403 C C . ARG A 1 187 ? 4.043 -9.423 -4.119 1.00 96.00 187 ARG A C 1
ATOM 1405 O O . ARG A 1 187 ? 3.199 -8.611 -4.479 1.00 96.00 187 ARG A O 1
ATOM 1412 N N . LEU A 1 188 ? 5.015 -9.840 -4.925 1.00 94.50 188 LEU A N 1
ATOM 1413 C CA . LEU A 1 188 ? 5.081 -9.451 -6.334 1.00 94.50 188 LEU A CA 1
ATOM 1414 C C . LEU A 1 188 ? 4.035 -10.212 -7.154 1.00 94.50 188 LEU A C 1
ATOM 1416 O O . LEU A 1 188 ? 4.003 -11.443 -7.127 1.00 94.50 188 LEU A O 1
ATOM 1420 N N . VAL A 1 189 ? 3.209 -9.475 -7.897 1.00 91.56 189 VAL A N 1
ATOM 1421 C CA . VAL A 1 189 ? 2.181 -10.011 -8.798 1.00 91.56 189 VAL A CA 1
ATOM 1422 C C . VAL A 1 189 ? 2.130 -9.137 -10.050 1.00 91.56 189 VAL A C 1
ATOM 1424 O O . VAL A 1 189 ? 1.557 -8.055 -10.011 1.00 91.56 189 VAL A O 1
ATOM 1427 N N . GLY A 1 190 ? 2.723 -9.594 -11.159 1.00 79.81 190 GLY A N 1
ATOM 1428 C CA . GLY A 1 190 ? 2.605 -8.935 -12.472 1.00 79.81 190 GLY A CA 1
ATOM 1429 C C . GLY A 1 190 ? 2.941 -7.447 -12.473 1.00 79.81 190 GLY A C 1
ATOM 1430 O O . GLY A 1 190 ? 2.050 -6.626 -12.644 1.00 79.81 190 GLY A O 1
ATOM 1431 N N . GLY A 1 191 ? 4.196 -7.087 -12.193 1.00 89.12 191 GLY A N 1
ATOM 1432 C CA . GLY A 1 191 ? 4.632 -5.684 -12.108 1.00 89.12 191 GLY A CA 1
ATOM 1433 C C . GLY A 1 191 ? 4.093 -4.903 -10.900 1.00 89.12 191 GLY A C 1
ATOM 1434 O O . GLY A 1 191 ? 4.633 -3.854 -10.571 1.00 89.12 191 GLY A O 1
ATOM 1435 N N . ALA A 1 192 ? 3.085 -5.412 -10.188 1.00 95.88 192 ALA A N 1
ATOM 1436 C CA . ALA A 1 192 ? 2.546 -4.812 -8.974 1.00 95.88 192 ALA A CA 1
ATOM 1437 C C . ALA A 1 192 ? 3.089 -5.486 -7.705 1.00 95.88 192 ALA A C 1
ATOM 1439 O O . ALA A 1 192 ? 3.568 -6.625 -7.724 1.00 95.88 192 ALA A O 1
ATOM 1440 N N . VAL A 1 193 ? 2.961 -4.791 -6.575 1.00 97.62 193 VAL A N 1
ATOM 1441 C CA . VAL A 1 193 ? 3.144 -5.365 -5.239 1.00 97.62 193 VAL A CA 1
ATOM 1442 C C . VAL A 1 193 ? 1.803 -5.355 -4.517 1.00 97.62 193 VAL A C 1
ATOM 1444 O O . VAL A 1 193 ? 1.183 -4.306 -4.370 1.00 97.62 193 VAL A O 1
ATOM 1447 N N . VAL A 1 194 ? 1.351 -6.524 -4.076 1.00 97.50 194 VAL A N 1
ATOM 1448 C CA . VAL A 1 194 ? 0.081 -6.706 -3.367 1.00 97.50 194 VAL A CA 1
ATOM 1449 C C . VAL A 1 194 ? 0.361 -6.899 -1.883 1.00 97.50 194 VAL A C 1
ATOM 1451 O O . VAL A 1 194 ? 1.185 -7.738 -1.519 1.00 97.50 194 VAL A O 1
ATOM 1454 N N . VAL A 1 195 ? -0.315 -6.126 -1.039 1.00 97.31 195 VAL A N 1
ATOM 1455 C CA . VAL A 1 195 ? -0.392 -6.353 0.406 1.00 97.31 195 VAL A CA 1
ATOM 1456 C C . VAL A 1 195 ? -1.743 -6.992 0.683 1.00 97.31 195 VAL A C 1
ATOM 1458 O O . VAL A 1 195 ? -2.772 -6.334 0.542 1.00 97.31 195 VAL A O 1
ATOM 1461 N N . GLU A 1 196 ? -1.720 -8.273 1.037 1.00 96.19 196 GLU A N 1
ATOM 1462 C CA . GLU A 1 196 ? -2.931 -9.054 1.293 1.00 96.19 196 GLU A CA 1
ATOM 1463 C C . GLU A 1 196 ? -3.400 -8.857 2.742 1.00 96.19 196 GLU A C 1
ATOM 1465 O O . GLU A 1 196 ? -2.593 -8.909 3.680 1.00 96.19 196 GLU A O 1
ATOM 1470 N N . GLY A 1 197 ? -4.699 -8.630 2.933 1.00 94.94 197 GLY A N 1
ATOM 1471 C CA . GLY A 1 197 ? -5.333 -8.503 4.242 1.00 94.94 197 GLY A CA 1
ATOM 1472 C C . GLY A 1 197 ? -4.721 -7.414 5.124 1.00 94.94 197 GLY A C 1
ATOM 1473 O O . GLY A 1 197 ? -4.321 -7.684 6.264 1.00 94.94 197 GLY A O 1
ATOM 1474 N N . GLY A 1 198 ? -4.629 -6.176 4.628 1.00 94.88 198 GLY A N 1
ATOM 1475 C CA . GLY A 1 198 ? -3.951 -5.077 5.330 1.00 94.88 198 GLY A CA 1
ATOM 1476 C C . GLY A 1 198 ? -4.492 -4.839 6.746 1.00 94.88 198 GLY A C 1
ATOM 1477 O O . GLY A 1 198 ? -3.726 -4.675 7.701 1.00 94.88 198 GLY A O 1
ATOM 1478 N N . ALA A 1 199 ? -5.812 -4.925 6.916 1.00 95.88 199 ALA A N 1
ATOM 1479 C CA . ALA A 1 199 ? -6.458 -4.805 8.220 1.00 95.88 199 ALA A CA 1
ATOM 1480 C C . ALA A 1 199 ? -6.049 -5.928 9.188 1.00 95.88 199 ALA A C 1
ATOM 1482 O O . ALA A 1 199 ? -5.817 -5.681 10.374 1.00 95.88 199 ALA A O 1
ATOM 1483 N N . ARG A 1 200 ? -5.894 -7.158 8.685 1.00 95.94 200 ARG A N 1
ATOM 1484 C CA . ARG A 1 200 ? -5.433 -8.305 9.476 1.00 95.94 200 ARG A CA 1
ATOM 1485 C C . ARG A 1 200 ? -3.989 -8.141 9.924 1.00 95.94 200 ARG A C 1
ATOM 1487 O O . ARG A 1 200 ? -3.677 -8.486 11.065 1.00 95.94 200 ARG A O 1
ATOM 1494 N N . LEU A 1 201 ? -3.119 -7.615 9.062 1.00 95.88 201 LEU A N 1
ATOM 1495 C CA . LEU A 1 201 ? -1.728 -7.325 9.417 1.00 95.88 201 LEU A CA 1
ATOM 1496 C C . LEU A 1 201 ? -1.656 -6.328 10.580 1.00 95.88 201 LEU A C 1
ATOM 1498 O O . LEU A 1 201 ? -0.984 -6.596 11.576 1.00 95.88 201 LEU A O 1
ATOM 1502 N N . LEU A 1 202 ? -2.420 -5.234 10.500 1.00 96.00 202 LEU A N 1
ATOM 1503 C CA . LEU A 1 202 ? -2.501 -4.228 11.563 1.00 96.00 202 LEU A CA 1
ATOM 1504 C C . LEU A 1 202 ? -3.077 -4.814 12.858 1.00 96.00 202 LEU A C 1
ATOM 1506 O O . LEU A 1 202 ? -2.496 -4.648 13.930 1.00 96.00 202 LEU A O 1
ATOM 1510 N N . ALA A 1 203 ? -4.177 -5.562 12.766 1.00 95.81 203 ALA A N 1
ATOM 1511 C CA . ALA A 1 203 ? -4.797 -6.207 13.918 1.00 95.81 203 ALA A CA 1
ATOM 1512 C C . ALA A 1 203 ? -3.856 -7.215 14.602 1.00 95.81 203 ALA A C 1
ATOM 1514 O O . ALA A 1 203 ? -3.824 -7.299 15.829 1.00 95.81 203 ALA A O 1
ATOM 1515 N N . THR A 1 204 ? -3.065 -7.951 13.817 1.00 95.81 204 THR A N 1
ATOM 1516 C CA . THR A 1 204 ? -2.082 -8.924 14.318 1.00 95.81 204 THR A CA 1
ATOM 1517 C C . THR A 1 204 ? -0.908 -8.233 15.007 1.00 95.81 204 THR A C 1
ATOM 1519 O O . THR A 1 204 ? -0.407 -8.750 16.001 1.00 95.81 204 THR A O 1
ATOM 1522 N N . ALA A 1 205 ? -0.500 -7.060 14.520 1.00 94.44 205 ALA A N 1
ATOM 1523 C CA . ALA A 1 205 ? 0.554 -6.264 15.140 1.00 94.44 205 ALA A CA 1
ATOM 1524 C C . ALA A 1 205 ? 0.102 -5.605 16.456 1.00 94.44 205 ALA A C 1
ATOM 1526 O O . ALA A 1 205 ? 0.889 -5.510 17.389 1.00 94.44 205 ALA A O 1
ATOM 1527 N N . VAL A 1 206 ? -1.157 -5.161 16.547 1.00 94.62 206 VAL A N 1
ATOM 1528 C CA . VAL A 1 206 ? -1.619 -4.279 17.638 1.00 94.62 206 VAL A CA 1
ATOM 1529 C C . VAL A 1 206 ? -2.381 -5.015 18.733 1.00 94.62 206 VAL A C 1
ATOM 1531 O O . VAL A 1 206 ? -2.164 -4.743 19.913 1.00 94.62 206 VAL A O 1
ATOM 1534 N N . ALA A 1 207 ? -3.270 -5.948 18.383 1.00 93.56 207 ALA A N 1
ATOM 1535 C CA . ALA A 1 207 ? -4.136 -6.592 19.372 1.00 93.56 207 ALA A CA 1
ATOM 1536 C C . ALA A 1 207 ? -3.351 -7.328 20.478 1.00 93.56 207 ALA A C 1
ATOM 1538 O O . ALA A 1 207 ? -3.691 -7.129 21.647 1.00 93.56 207 ALA A O 1
ATOM 1539 N N . PRO A 1 208 ? -2.278 -8.096 20.179 1.00 92.38 208 PRO A N 1
ATOM 1540 C CA . PRO A 1 208 ? -1.489 -8.752 21.221 1.00 92.38 208 PRO A CA 1
ATOM 1541 C C . PRO A 1 208 ? -0.809 -7.763 22.172 1.00 92.38 208 PRO A C 1
ATOM 1543 O O . PRO A 1 208 ? -0.762 -8.020 23.373 1.00 92.38 208 PRO A O 1
ATOM 1546 N N . LEU A 1 209 ? -0.345 -6.616 21.660 1.00 92.56 209 LEU A N 1
ATOM 1547 C CA . LEU A 1 209 ? 0.268 -5.564 22.478 1.00 92.56 209 LEU A CA 1
ATOM 1548 C C . LEU A 1 209 ? -0.743 -4.966 23.464 1.00 92.56 209 LEU A C 1
ATOM 1550 O O . LEU A 1 209 ? -0.396 -4.691 24.605 1.00 92.56 209 LEU A O 1
ATOM 1554 N N . ALA A 1 210 ? -2.010 -4.840 23.058 1.00 90.81 210 ALA A N 1
ATOM 1555 C CA . ALA A 1 210 ? -3.124 -4.431 23.919 1.00 90.81 210 ALA A CA 1
ATOM 1556 C C . ALA A 1 210 ? -3.626 -5.536 24.879 1.00 90.81 210 ALA A C 1
ATOM 1558 O O . ALA A 1 210 ? -4.621 -5.333 25.579 1.00 90.81 210 ALA A O 1
ATOM 1559 N N . GLY A 1 211 ? -3.011 -6.725 24.895 1.00 90.06 211 GLY A N 1
ATOM 1560 C CA . GLY A 1 211 ? -3.489 -7.865 25.686 1.00 90.06 211 GLY A CA 1
ATOM 1561 C C . GLY A 1 211 ? -4.807 -8.461 25.178 1.00 90.06 211 GLY A C 1
ATOM 1562 O O . GLY A 1 211 ? -5.532 -9.106 25.938 1.00 90.06 211 GLY A O 1
ATOM 1563 N N . MET A 1 212 ? -5.136 -8.242 23.905 1.00 91.00 212 MET A N 1
ATOM 1564 C CA . MET A 1 212 ? -6.349 -8.738 23.261 1.00 91.00 212 MET A CA 1
ATOM 1565 C C . MET A 1 212 ? -6.040 -9.889 22.305 1.00 91.00 212 MET A C 1
ATOM 1567 O O . MET A 1 212 ? -4.962 -9.986 21.713 1.00 91.00 212 MET A O 1
ATOM 1571 N N . ARG A 1 213 ? -7.036 -10.743 22.071 1.00 93.56 213 ARG A N 1
ATOM 1572 C CA . ARG A 1 213 ? -6.988 -11.695 20.962 1.00 93.56 213 ARG A CA 1
ATOM 1573 C C . ARG A 1 213 ? -7.167 -10.954 19.636 1.00 93.56 213 ARG A C 1
ATOM 1575 O O . ARG A 1 213 ? -8.009 -10.067 19.537 1.00 93.56 213 ARG A O 1
ATOM 1582 N N . VAL A 1 214 ? -6.428 -11.370 18.605 1.00 95.38 214 VAL A N 1
ATOM 1583 C CA . VAL A 1 214 ? -6.590 -10.833 17.243 1.00 95.38 214 VAL A CA 1
ATOM 1584 C C . VAL A 1 214 ? -8.056 -10.996 16.796 1.00 95.38 214 VAL A C 1
ATOM 1586 O O . VAL A 1 214 ? -8.564 -12.129 16.848 1.00 95.38 214 VAL A O 1
ATOM 1589 N N . PRO A 1 215 ? -8.739 -9.898 16.412 1.00 96.38 215 PRO A N 1
ATOM 1590 C CA . PRO A 1 215 ? -10.126 -9.934 15.965 1.00 96.38 215 PRO A CA 1
ATOM 1591 C C . PRO A 1 215 ? -10.270 -10.593 14.588 1.00 96.38 215 PRO A C 1
ATOM 1593 O O . PRO A 1 215 ? -9.304 -10.733 13.839 1.00 96.38 215 PRO A O 1
ATOM 1596 N N . GLU A 1 216 ? -11.492 -10.999 14.259 1.00 96.38 216 GLU A N 1
ATOM 1597 C CA . GLU A 1 216 ? -11.865 -11.401 12.902 1.00 96.38 216 GLU A CA 1
ATOM 1598 C C . GLU A 1 216 ? -11.885 -10.179 11.972 1.00 96.38 216 GLU A C 1
ATOM 1600 O O . GLU A 1 216 ? -12.373 -9.120 12.362 1.00 96.38 216 GLU A O 1
ATOM 1605 N N . THR A 1 217 ? -11.374 -10.312 10.749 1.00 96.62 217 THR A N 1
ATOM 1606 C CA . THR A 1 217 ? -11.265 -9.193 9.791 1.00 96.62 217 THR A CA 1
ATOM 1607 C C . THR A 1 217 ? -12.041 -9.423 8.500 1.00 96.62 217 THR A C 1
ATOM 1609 O O . THR A 1 217 ? -12.104 -8.526 7.665 1.00 96.62 217 THR A O 1
ATOM 1612 N N . ARG A 1 218 ? -12.668 -10.594 8.327 1.00 94.38 218 ARG A N 1
ATOM 1613 C CA . ARG A 1 218 ? -13.482 -10.899 7.145 1.00 94.38 218 ARG A CA 1
ATOM 1614 C C . ARG A 1 218 ? -14.559 -9.841 6.919 1.00 94.38 218 ARG A C 1
ATOM 1616 O O . ARG A 1 218 ? -15.269 -9.509 7.861 1.00 94.38 218 ARG A O 1
ATOM 1623 N N . GLY A 1 219 ? -14.739 -9.399 5.675 1.00 93.81 219 GLY A N 1
ATOM 1624 C CA . GLY A 1 219 ? -15.798 -8.457 5.288 1.00 93.81 219 GLY A CA 1
ATOM 1625 C C . GLY A 1 219 ? -15.451 -6.983 5.502 1.00 93.81 219 GLY A C 1
ATOM 1626 O O . GLY A 1 219 ? -16.329 -6.137 5.350 1.00 93.81 219 GLY A O 1
ATOM 1627 N N . LEU A 1 220 ? -14.201 -6.677 5.859 1.00 96.56 220 LEU A N 1
ATOM 1628 C CA . LEU A 1 220 ? -13.673 -5.326 5.731 1.00 96.56 220 LEU A CA 1
ATOM 1629 C C . LEU A 1 220 ? -13.417 -5.019 4.260 1.00 96.56 220 LEU A C 1
ATOM 1631 O O . LEU A 1 220 ? -12.915 -5.864 3.523 1.00 96.56 220 LEU A O 1
ATOM 1635 N N . VAL A 1 221 ? -13.722 -3.790 3.869 1.00 96.88 221 VAL A N 1
ATOM 1636 C CA . VAL A 1 221 ? -13.339 -3.235 2.574 1.00 96.88 221 VAL A CA 1
ATOM 1637 C C . VAL A 1 221 ? -12.657 -1.901 2.803 1.00 96.88 221 VAL A C 1
ATOM 1639 O O . VAL A 1 221 ? -13.028 -1.161 3.716 1.00 96.88 221 VAL A O 1
ATOM 1642 N N . VAL A 1 222 ? -11.665 -1.570 1.983 1.00 96.44 222 VAL A N 1
ATOM 1643 C CA . VAL A 1 222 ? -11.125 -0.212 1.941 1.00 96.44 222 VAL A CA 1
ATOM 1644 C C . VAL A 1 222 ? -12.238 0.708 1.456 1.00 96.44 222 VAL A C 1
ATOM 1646 O O . VAL A 1 222 ? -12.656 0.623 0.305 1.00 96.44 222 VAL A O 1
ATOM 1649 N N . SER A 1 223 ? -12.741 1.556 2.346 1.00 95.69 223 SER A N 1
ATOM 1650 C CA . SER A 1 223 ? -13.890 2.434 2.106 1.00 95.69 223 SER A CA 1
ATOM 1651 C C . SER A 1 223 ? -13.465 3.841 1.701 1.00 95.69 223 SER A C 1
ATOM 1653 O O . SER A 1 223 ? -14.206 4.563 1.034 1.00 95.69 223 SER A O 1
ATOM 1655 N N . TRP A 1 224 ? -12.262 4.247 2.105 1.00 93.94 224 TRP A N 1
ATOM 1656 C CA . TRP A 1 224 ? -11.791 5.610 1.936 1.00 93.94 224 TRP A CA 1
ATOM 1657 C C . TRP A 1 224 ? -10.274 5.664 1.791 1.00 93.94 224 TRP A C 1
ATOM 1659 O O . TRP A 1 224 ? -9.538 5.001 2.522 1.00 93.94 224 TRP A O 1
ATOM 1669 N N . LEU A 1 225 ? -9.822 6.494 0.857 1.00 93.50 225 LEU A N 1
ATOM 1670 C CA . LEU A 1 225 ? -8.428 6.834 0.625 1.00 93.50 225 LEU A CA 1
ATOM 1671 C C . LEU A 1 225 ? -8.380 8.323 0.291 1.00 93.50 225 LEU A C 1
ATOM 1673 O O . LEU A 1 225 ? -9.109 8.787 -0.585 1.00 93.50 225 LEU A O 1
ATOM 1677 N N . THR A 1 226 ? -7.540 9.070 0.999 1.00 94.19 226 THR A N 1
ATOM 1678 C CA . THR A 1 226 ? -7.282 10.479 0.700 1.00 94.19 226 THR A CA 1
ATOM 1679 C C . THR A 1 226 ? -5.792 10.764 0.730 1.00 94.19 226 THR A C 1
ATOM 1681 O O . THR A 1 226 ? -5.051 10.176 1.522 1.00 94.19 226 THR A O 1
ATOM 1684 N N . ALA A 1 227 ? -5.368 11.701 -0.105 1.00 93.38 227 ALA A N 1
ATOM 1685 C CA . ALA A 1 227 ? -4.021 12.230 -0.115 1.00 93.38 227 ALA A CA 1
ATOM 1686 C C . ALA A 1 227 ? -4.053 13.720 0.217 1.00 93.38 227 ALA A C 1
ATOM 1688 O O . ALA A 1 227 ? -4.796 14.499 -0.377 1.00 93.38 227 ALA A O 1
ATOM 1689 N N . GLU A 1 228 ? -3.205 14.111 1.154 1.00 92.00 228 GLU A N 1
ATOM 1690 C CA . GLU A 1 228 ? -2.954 15.494 1.535 1.00 92.00 228 GLU A CA 1
ATOM 1691 C C . GLU A 1 228 ? -1.474 15.804 1.323 1.00 92.00 228 GLU A C 1
ATOM 1693 O O . GLU A 1 228 ? -0.666 14.902 1.142 1.00 92.00 228 GLU A O 1
ATOM 1698 N N . VAL A 1 229 ? -1.074 17.074 1.391 1.00 88.81 229 VAL A N 1
ATOM 1699 C CA . VAL A 1 229 ? 0.339 17.464 1.204 1.00 88.81 229 VAL A CA 1
ATOM 1700 C C . VAL A 1 229 ? 1.273 16.731 2.177 1.00 88.81 229 VAL A C 1
ATOM 1702 O O . VAL A 1 229 ? 2.405 16.392 1.830 1.00 88.81 229 VAL A O 1
ATOM 1705 N N . GLU A 1 230 ? 0.801 16.468 3.396 1.00 89.56 230 GLU A N 1
ATOM 1706 C CA . GLU A 1 230 ? 1.603 15.846 4.450 1.00 89.56 230 GLU A CA 1
ATOM 1707 C C . GLU A 1 230 ? 1.648 14.314 4.366 1.00 89.56 230 GLU A C 1
ATOM 1709 O O . GLU A 1 230 ? 2.529 13.702 4.983 1.00 89.56 230 GLU A O 1
ATOM 1714 N N . GLY A 1 231 ? 0.750 13.674 3.608 1.00 93.94 231 GLY A N 1
ATOM 1715 C CA . GLY A 1 231 ? 0.627 12.224 3.641 1.00 93.94 231 GLY A CA 1
ATOM 1716 C C . GLY A 1 231 ? -0.605 11.635 2.964 1.00 93.94 231 GLY A C 1
ATOM 1717 O O . GLY A 1 231 ? -1.292 12.281 2.182 1.00 93.94 231 GLY A O 1
ATOM 1718 N N . MET A 1 232 ? -0.878 10.374 3.280 1.00 95.44 232 MET A N 1
ATOM 1719 C CA . MET A 1 232 ? -2.046 9.640 2.796 1.00 95.44 232 MET A CA 1
ATOM 1720 C C . MET A 1 232 ? -2.761 8.986 3.970 1.00 95.44 232 MET A C 1
ATOM 1722 O O . MET A 1 232 ? -2.102 8.440 4.852 1.00 95.44 232 MET A O 1
ATOM 1726 N N . THR A 1 233 ? -4.088 8.996 3.954 1.00 96.69 233 THR A N 1
ATOM 1727 C CA . THR A 1 233 ? -4.911 8.308 4.950 1.00 96.69 233 THR A CA 1
ATOM 1728 C C . THR A 1 233 ? -5.800 7.290 4.258 1.00 96.69 233 THR A C 1
ATOM 1730 O O . THR A 1 233 ? -6.358 7.563 3.196 1.00 96.69 233 THR A O 1
ATOM 1733 N N . LEU A 1 234 ? -5.916 6.112 4.863 1.00 95.94 234 LEU A N 1
ATOM 1734 C CA . LEU A 1 234 ? -6.705 4.995 4.370 1.00 95.94 234 LEU A CA 1
ATOM 1735 C C . LEU A 1 234 ? -7.591 4.455 5.492 1.00 95.94 234 LEU A C 1
ATOM 1737 O O . LEU A 1 234 ? -7.127 4.276 6.620 1.00 95.94 234 LEU A O 1
ATOM 1741 N N . ALA A 1 235 ? -8.852 4.176 5.178 1.00 97.31 235 ALA A N 1
ATOM 1742 C CA . ALA A 1 235 ? -9.774 3.497 6.075 1.00 97.31 235 ALA A CA 1
ATOM 1743 C C . ALA A 1 235 ? -10.265 2.191 5.455 1.00 97.31 235 ALA A C 1
ATOM 1745 O O . ALA A 1 235 ? -10.587 2.144 4.266 1.00 97.31 235 ALA A O 1
ATOM 1746 N N . ALA A 1 236 ? -10.352 1.154 6.284 1.00 97.62 236 ALA A N 1
ATOM 1747 C CA . ALA A 1 236 ? -11.091 -0.055 5.969 1.00 97.62 236 ALA A CA 1
ATOM 1748 C C . ALA A 1 236 ? -12.185 -0.281 7.012 1.00 97.62 236 ALA A C 1
ATOM 1750 O O . ALA A 1 236 ? -11.958 -0.141 8.218 1.00 97.62 236 ALA A O 1
ATOM 1751 N N . GLU A 1 237 ? -13.377 -0.606 6.533 1.00 97.12 237 GLU A N 1
ATOM 1752 C CA . GLU A 1 237 ? -14.601 -0.649 7.324 1.00 97.12 237 GLU A CA 1
ATOM 1753 C C . GLU A 1 237 ? -15.456 -1.849 6.948 1.00 97.12 237 GLU A C 1
ATOM 1755 O O . GLU A 1 237 ? -15.489 -2.285 5.795 1.00 97.12 237 GLU A O 1
ATOM 1760 N N . ARG A 1 238 ? -16.158 -2.379 7.946 1.00 95.06 238 ARG A N 1
ATOM 1761 C CA . ARG A 1 238 ? -17.162 -3.420 7.767 1.00 95.06 238 ARG A CA 1
ATOM 1762 C C . ARG A 1 238 ? -18.447 -2.751 7.296 1.00 95.06 238 ARG A C 1
ATOM 1764 O O . ARG A 1 238 ? -18.781 -1.668 7.764 1.00 95.06 238 ARG A O 1
ATOM 1771 N N . GLU A 1 239 ? -19.158 -3.394 6.371 1.00 91.38 239 GLU A N 1
ATOM 1772 C CA . GLU A 1 239 ? -20.452 -2.910 5.850 1.00 91.38 239 GLU A CA 1
ATOM 1773 C C . GLU A 1 239 ? -20.402 -1.532 5.151 1.00 91.38 239 GLU A C 1
ATOM 1775 O O . GLU A 1 239 ? -21.441 -0.924 4.891 1.00 91.38 239 GLU A O 1
ATOM 1780 N N . ALA A 1 240 ? -19.213 -1.041 4.793 1.00 94.56 240 ALA A N 1
ATOM 1781 C CA . ALA A 1 240 ? -19.055 0.161 3.984 1.00 94.56 240 ALA A CA 1
ATOM 1782 C C . ALA A 1 240 ? -19.106 -0.152 2.481 1.00 94.56 240 ALA A C 1
ATOM 1784 O O . ALA A 1 240 ? -18.875 -1.281 2.045 1.00 94.56 240 ALA A O 1
ATOM 1785 N N . ALA A 1 241 ? -19.376 0.872 1.670 1.00 94.19 241 ALA A N 1
ATOM 1786 C CA . ALA A 1 241 ? -19.171 0.772 0.231 1.00 94.19 241 ALA A CA 1
ATOM 1787 C C . ALA A 1 241 ? -17.659 0.722 -0.075 1.00 94.19 241 ALA A C 1
ATOM 1789 O O . ALA A 1 241 ? -16.906 1.494 0.528 1.00 94.19 241 ALA A O 1
ATOM 1790 N N . PRO A 1 242 ? -17.207 -0.137 -1.007 1.00 94.12 242 PRO A N 1
ATOM 1791 C CA . PRO A 1 242 ? -15.816 -0.147 -1.441 1.00 94.12 242 PRO A CA 1
ATOM 1792 C C . PRO A 1 242 ? -15.395 1.193 -2.050 1.00 94.12 242 PRO A C 1
ATOM 1794 O O . PRO A 1 242 ? -16.184 1.870 -2.715 1.00 94.12 242 PRO A O 1
ATOM 1797 N N . PHE A 1 243 ? -14.128 1.550 -1.860 1.00 93.50 243 PHE A N 1
ATOM 1798 C CA . PHE A 1 243 ? -13.528 2.740 -2.443 1.00 93.50 243 PHE A CA 1
ATOM 1799 C C . PHE A 1 243 ? -13.602 2.695 -3.975 1.00 93.50 243 PHE A C 1
ATOM 1801 O O . PHE A 1 243 ? -13.164 1.738 -4.618 1.00 93.50 243 PHE A O 1
ATOM 1808 N N . ALA A 1 244 ? -14.135 3.764 -4.568 1.00 92.69 244 ALA A N 1
ATOM 1809 C CA . ALA A 1 244 ? -14.210 3.910 -6.013 1.00 92.69 244 ALA A CA 1
ATOM 1810 C C . ALA A 1 244 ? -12.827 4.262 -6.580 1.00 92.69 244 ALA A C 1
ATOM 1812 O O . ALA A 1 244 ? -12.408 5.420 -6.574 1.00 92.69 244 ALA A O 1
ATOM 1813 N N . THR A 1 245 ? -12.117 3.249 -7.075 1.00 92.12 245 THR A N 1
ATOM 1814 C CA . THR A 1 245 ? -10.793 3.418 -7.684 1.00 92.12 245 THR A CA 1
ATOM 1815 C C . THR A 1 245 ? -10.864 4.355 -8.894 1.00 92.12 245 THR A C 1
ATOM 1817 O O . THR A 1 245 ? -11.662 4.157 -9.810 1.00 92.12 245 THR A O 1
ATOM 1820 N N . GLY A 1 246 ? -10.011 5.382 -8.909 1.00 91.25 246 GLY A N 1
ATOM 1821 C CA . GLY A 1 246 ? -9.954 6.357 -9.997 1.00 91.25 246 GLY A CA 1
ATOM 1822 C C . GLY A 1 246 ? -9.477 5.760 -11.326 1.00 91.25 246 GLY A C 1
ATOM 1823 O O . GLY A 1 246 ? -8.765 4.756 -11.371 1.00 91.25 246 GLY A O 1
ATOM 1824 N N . GLU A 1 247 ? -9.802 6.429 -12.435 1.00 92.75 247 GLU A N 1
ATOM 1825 C CA . GLU A 1 247 ? -9.527 5.94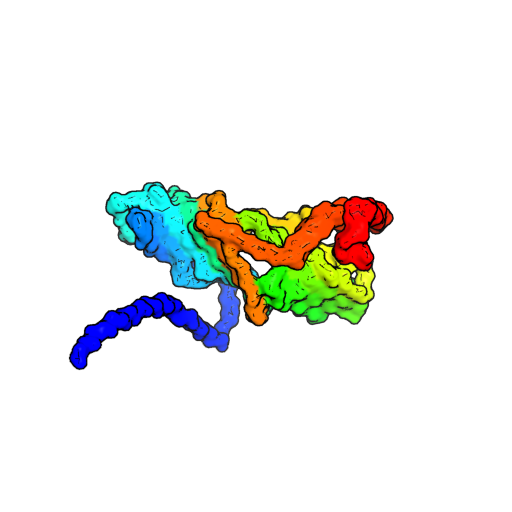8 -13.802 1.00 92.75 247 GLU A CA 1
ATOM 1826 C C . GLU A 1 247 ? -8.035 5.659 -14.065 1.00 92.75 247 GLU A C 1
ATOM 1828 O O . GLU A 1 247 ? -7.688 4.781 -14.854 1.00 92.75 247 GLU A O 1
ATOM 1833 N N . ARG A 1 248 ? -7.118 6.403 -13.431 1.00 92.94 248 ARG A N 1
ATOM 1834 C CA . ARG A 1 248 ? -5.668 6.194 -13.592 1.00 92.94 248 ARG A CA 1
ATOM 1835 C C . ARG A 1 248 ? -5.195 4.921 -12.894 1.00 92.94 248 ARG A C 1
ATOM 1837 O O . ARG A 1 248 ? -4.451 4.151 -13.497 1.00 92.94 248 ARG A O 1
ATOM 1844 N N . ALA A 1 249 ? -5.638 4.685 -11.662 1.00 93.62 249 ALA A N 1
ATOM 1845 C CA . ALA A 1 249 ? -5.346 3.460 -10.929 1.00 93.62 249 ALA A CA 1
ATOM 1846 C C . ALA A 1 249 ? -5.995 2.235 -11.597 1.00 93.62 249 ALA A C 1
ATOM 1848 O O . ALA A 1 249 ? -5.323 1.220 -11.769 1.00 93.62 249 ALA A O 1
ATOM 1849 N N . GLN A 1 250 ? -7.233 2.356 -12.086 1.00 93.50 250 GLN A N 1
ATOM 1850 C CA . GLN A 1 250 ? -7.905 1.293 -12.842 1.00 93.50 250 GLN A CA 1
ATOM 1851 C C . GLN A 1 250 ? -7.128 0.918 -14.114 1.00 93.50 250 GLN A C 1
ATOM 1853 O O . GLN A 1 250 ? -6.810 -0.251 -14.333 1.00 93.50 250 GLN A O 1
ATOM 1858 N N . ARG A 1 251 ? -6.710 1.915 -14.905 1.00 93.31 251 ARG A N 1
ATOM 1859 C CA . ARG A 1 251 ? -5.849 1.684 -16.077 1.00 93.31 251 ARG A CA 1
ATOM 1860 C C . ARG A 1 251 ? -4.508 1.051 -15.713 1.00 93.31 251 ARG A C 1
ATOM 1862 O O . ARG A 1 251 ? -3.988 0.245 -16.478 1.00 93.31 251 ARG A O 1
ATOM 1869 N N . ALA A 1 252 ? -3.937 1.398 -14.560 1.00 94.62 252 ALA A N 1
ATOM 1870 C CA . ALA A 1 252 ? -2.712 0.768 -14.079 1.00 94.62 252 ALA A CA 1
ATOM 1871 C C . ALA A 1 252 ? -2.932 -0.716 -13.733 1.00 94.62 252 ALA A C 1
ATOM 1873 O O . ALA A 1 252 ? -2.071 -1.538 -14.042 1.00 94.62 252 ALA A O 1
ATOM 1874 N N . VAL A 1 253 ? -4.080 -1.076 -13.142 1.00 94.50 253 VAL A N 1
ATOM 1875 C CA . VAL A 1 253 ? -4.456 -2.475 -12.851 1.00 94.50 253 VAL A CA 1
ATOM 1876 C C . VAL A 1 253 ? -4.613 -3.277 -14.142 1.00 94.50 253 VAL A C 1
ATOM 1878 O O . VAL A 1 253 ? -4.100 -4.395 -14.241 1.00 94.50 253 VAL A O 1
ATOM 1881 N N . GLU A 1 254 ? -5.300 -2.707 -15.130 1.00 93.75 254 GLU A N 1
ATOM 1882 C CA . GLU A 1 254 ? -5.497 -3.320 -16.447 1.00 93.75 254 GLU A CA 1
ATOM 1883 C C . GLU A 1 254 ? -4.162 -3.530 -17.162 1.00 93.75 254 GLU A C 1
ATOM 1885 O O . GLU A 1 254 ? -3.864 -4.645 -17.593 1.00 93.75 254 GLU A O 1
ATOM 1890 N N . LEU A 1 255 ? -3.316 -2.495 -17.201 1.00 93.56 255 LEU A N 1
ATOM 1891 C CA . LEU A 1 255 ? -1.982 -2.575 -17.791 1.00 93.56 255 LEU A CA 1
ATOM 1892 C C . LEU A 1 255 ? -1.138 -3.666 -17.128 1.00 93.56 255 LEU A C 1
ATOM 1894 O O . LEU A 1 255 ? -0.612 -4.521 -17.830 1.00 93.56 255 LEU A O 1
ATOM 1898 N N . ALA A 1 256 ? -1.062 -3.670 -15.794 1.00 94.00 256 ALA A N 1
ATOM 1899 C CA . ALA A 1 256 ? -0.308 -4.664 -15.029 1.00 94.00 256 ALA A CA 1
ATOM 1900 C C . ALA A 1 256 ? -0.796 -6.101 -15.291 1.00 94.00 256 ALA A C 1
ATOM 1902 O O . ALA A 1 256 ? -0.010 -7.048 -15.279 1.00 94.00 256 ALA A O 1
ATOM 1903 N N . SER A 1 257 ? -2.093 -6.268 -15.560 1.00 93.25 257 SER A N 1
ATOM 1904 C CA . SER A 1 257 ? -2.668 -7.566 -15.921 1.00 93.25 257 SER A CA 1
ATOM 1905 C C . SER A 1 257 ? -2.278 -7.980 -17.344 1.00 93.25 257 SER A C 1
ATOM 1907 O O . SER A 1 257 ? -1.892 -9.127 -17.557 1.00 93.25 257 SER A O 1
ATOM 1909 N N . LEU A 1 258 ? -2.313 -7.051 -18.307 1.00 94.38 258 LEU A N 1
ATOM 1910 C CA . LEU A 1 258 ? -1.910 -7.299 -19.698 1.00 94.38 258 LEU A CA 1
ATOM 1911 C C . LEU A 1 258 ? -0.406 -7.570 -19.846 1.00 94.38 258 LEU A C 1
ATOM 1913 O O . LEU A 1 258 ? -0.008 -8.357 -20.702 1.00 94.38 258 LEU A O 1
ATOM 1917 N N . THR A 1 259 ? 0.434 -6.929 -19.030 1.00 94.44 259 THR A N 1
ATOM 1918 C CA . THR A 1 259 ? 1.900 -7.035 -19.107 1.00 94.44 259 THR A CA 1
ATOM 1919 C C . THR A 1 259 ? 2.503 -7.989 -18.075 1.00 94.44 259 THR A C 1
ATOM 1921 O O . THR A 1 259 ? 3.725 -8.022 -17.926 1.00 94.44 259 THR A O 1
ATOM 1924 N N . HIS A 1 260 ? 1.682 -8.799 -17.396 1.00 94.75 260 HIS A N 1
ATOM 1925 C CA . HIS A 1 260 ? 2.100 -9.675 -16.295 1.00 94.75 260 HIS A CA 1
ATOM 1926 C C . HIS A 1 260 ? 3.362 -10.495 -16.611 1.00 94.75 260 HIS A C 1
ATOM 1928 O O . HIS A 1 260 ? 4.358 -10.413 -15.886 1.00 94.75 260 HIS A O 1
ATOM 1934 N N . ASP A 1 261 ? 3.338 -11.253 -17.710 1.00 95.50 261 ASP A N 1
ATOM 1935 C CA . ASP A 1 261 ? 4.446 -12.132 -18.107 1.00 95.50 261 ASP A CA 1
ATOM 1936 C C . ASP A 1 261 ? 5.691 -11.342 -18.522 1.00 95.50 261 ASP A C 1
ATOM 1938 O O . ASP A 1 261 ? 6.825 -11.752 -18.255 1.00 95.50 261 ASP A O 1
ATOM 1942 N N . ALA A 1 262 ? 5.486 -10.178 -19.144 1.00 94.88 262 ALA A N 1
ATOM 1943 C CA . ALA A 1 262 ? 6.568 -9.307 -19.573 1.00 94.88 262 ALA A CA 1
ATOM 1944 C C . ALA A 1 262 ? 7.335 -8.747 -18.370 1.00 94.88 262 ALA A C 1
ATOM 1946 O O . ALA A 1 262 ? 8.564 -8.819 -18.334 1.00 94.88 262 ALA A O 1
ATOM 1947 N N . GLU A 1 263 ? 6.619 -8.261 -17.355 1.00 94.88 263 GLU A N 1
ATOM 1948 C CA . GLU A 1 263 ? 7.212 -7.740 -16.120 1.00 94.88 263 GLU A CA 1
ATOM 1949 C C . GLU A 1 263 ? 7.896 -8.845 -15.306 1.00 94.88 263 GLU A C 1
ATOM 1951 O O . GLU A 1 263 ? 8.994 -8.646 -14.780 1.00 94.88 263 GLU A O 1
ATOM 1956 N N . ALA A 1 264 ? 7.309 -10.045 -15.249 1.00 94.00 264 ALA A N 1
ATOM 1957 C CA . ALA A 1 264 ? 7.935 -11.196 -14.601 1.00 94.00 264 ALA A CA 1
ATOM 1958 C C . ALA A 1 264 ? 9.263 -11.587 -15.278 1.00 94.00 264 ALA A C 1
ATOM 1960 O O . ALA A 1 264 ? 10.267 -11.829 -14.599 1.00 94.00 264 ALA A O 1
ATOM 1961 N N . ALA A 1 265 ? 9.301 -11.610 -16.614 1.00 95.12 265 ALA A N 1
ATOM 1962 C CA . ALA A 1 265 ? 10.528 -11.843 -17.370 1.00 95.12 265 ALA A CA 1
ATOM 1963 C C . ALA A 1 265 ? 11.562 -10.726 -17.146 1.00 95.12 265 ALA A C 1
ATOM 1965 O O . ALA A 1 265 ? 12.745 -11.016 -16.950 1.00 95.12 265 ALA A O 1
ATOM 1966 N N . LEU A 1 266 ? 11.118 -9.466 -17.098 1.00 93.88 266 LEU A N 1
ATOM 1967 C CA . LEU A 1 266 ? 11.976 -8.304 -16.869 1.00 93.88 266 LEU A CA 1
ATOM 1968 C C . LEU A 1 266 ? 12.634 -8.341 -15.482 1.00 93.88 266 LEU A C 1
ATOM 1970 O O . LEU A 1 266 ? 13.836 -8.107 -15.360 1.00 93.88 266 LEU A O 1
ATOM 1974 N N . LEU A 1 267 ? 11.869 -8.694 -14.445 1.00 93.06 267 LEU A N 1
ATOM 1975 C CA . LEU A 1 267 ? 12.367 -8.873 -13.076 1.00 93.06 267 LEU A CA 1
ATOM 1976 C C . LEU A 1 267 ? 13.369 -10.027 -12.954 1.00 93.06 267 LEU A C 1
ATOM 1978 O O . LEU A 1 267 ? 14.265 -9.969 -12.114 1.00 93.06 267 LEU A O 1
ATOM 1982 N N . ALA A 1 268 ? 13.241 -11.046 -13.806 1.00 93.62 268 ALA A N 1
ATOM 1983 C CA . ALA A 1 268 ? 14.185 -12.155 -13.926 1.00 93.62 268 ALA A CA 1
ATOM 1984 C C . ALA A 1 268 ? 15.383 -11.844 -14.849 1.00 93.62 268 ALA A C 1
ATOM 1986 O O . ALA A 1 268 ? 16.139 -12.752 -15.189 1.00 93.62 268 ALA A O 1
ATOM 1987 N N . SER A 1 269 ? 15.548 -10.590 -15.288 1.00 93.38 269 SER A N 1
ATOM 1988 C CA . SER A 1 269 ? 16.586 -10.153 -16.236 1.00 93.38 269 SER A CA 1
ATOM 1989 C C . SER A 1 269 ? 16.537 -10.852 -17.607 1.00 93.38 269 SER A C 1
ATOM 1991 O O . SER A 1 269 ? 17.522 -10.839 -18.345 1.00 93.38 269 SER A O 1
ATOM 1993 N N . ARG A 1 270 ? 15.391 -11.431 -17.994 1.00 95.12 270 ARG A N 1
ATOM 1994 C CA . ARG A 1 270 ? 15.165 -12.075 -19.301 1.00 95.12 270 ARG A CA 1
ATOM 1995 C C . ARG A 1 270 ? 14.575 -11.070 -20.289 1.00 95.12 270 ARG A C 1
ATOM 1997 O O . ARG A 1 270 ? 13.384 -11.084 -20.589 1.00 95.12 270 ARG A O 1
ATOM 2004 N N . VAL A 1 271 ? 15.418 -10.158 -20.771 1.00 93.56 271 VAL A N 1
ATOM 2005 C CA . VAL A 1 271 ? 14.987 -8.992 -21.567 1.00 93.56 271 VAL A CA 1
ATOM 2006 C C . VAL A 1 271 ? 14.322 -9.387 -22.891 1.00 93.56 271 VAL A C 1
ATOM 2008 O O . VAL A 1 271 ? 13.327 -8.774 -23.276 1.00 93.56 271 VAL A O 1
ATOM 2011 N N . ASP A 1 272 ? 14.819 -10.418 -23.577 1.00 95.75 272 ASP A N 1
ATOM 2012 C CA . ASP A 1 272 ? 14.228 -10.854 -24.848 1.00 95.75 272 ASP A CA 1
ATOM 2013 C C . ASP A 1 272 ? 12.862 -11.529 -24.658 1.00 95.75 272 ASP A C 1
ATOM 2015 O O . ASP A 1 272 ? 11.947 -11.304 -25.452 1.00 95.75 272 ASP A O 1
ATOM 2019 N N . ASP A 1 273 ? 12.681 -12.290 -23.574 1.00 97.06 273 ASP A N 1
ATOM 2020 C CA . ASP A 1 273 ? 11.376 -12.842 -23.190 1.00 97.06 273 ASP A CA 1
ATOM 2021 C C . ASP A 1 273 ? 10.395 -11.714 -22.874 1.00 97.06 273 ASP A C 1
ATOM 2023 O O . ASP A 1 273 ? 9.292 -11.681 -23.421 1.00 97.06 273 ASP A O 1
ATOM 2027 N N . ALA A 1 274 ? 10.827 -10.742 -22.064 1.00 95.44 274 ALA A N 1
ATOM 2028 C CA . ALA A 1 274 ? 10.023 -9.574 -21.733 1.00 95.44 274 ALA A CA 1
ATOM 2029 C C . ALA A 1 274 ? 9.574 -8.832 -22.999 1.00 95.44 274 ALA A C 1
ATOM 2031 O O . ALA A 1 274 ? 8.389 -8.538 -23.153 1.00 95.44 274 ALA A O 1
ATOM 2032 N N . ARG A 1 275 ? 10.489 -8.604 -23.954 1.00 94.88 275 ARG A N 1
ATOM 2033 C CA . ARG A 1 275 ? 10.170 -7.977 -25.246 1.00 94.88 275 ARG A CA 1
ATOM 2034 C C . ARG A 1 275 ? 9.088 -8.752 -26.001 1.00 94.88 275 ARG A C 1
ATOM 2036 O O . ARG A 1 275 ? 8.141 -8.135 -26.483 1.00 94.88 275 ARG A O 1
ATOM 2043 N N . ARG A 1 276 ? 9.202 -10.082 -26.096 1.00 96.88 276 ARG A N 1
ATOM 2044 C CA . ARG A 1 276 ? 8.196 -10.924 -26.772 1.00 96.88 276 ARG A CA 1
ATOM 2045 C C . ARG A 1 276 ? 6.821 -10.804 -26.115 1.00 96.88 276 ARG A C 1
ATOM 2047 O O . ARG A 1 276 ? 5.833 -10.622 -26.823 1.00 96.88 276 ARG A O 1
ATOM 2054 N N . HIS A 1 277 ? 6.764 -10.838 -24.786 1.00 96.31 277 HIS A N 1
ATOM 2055 C CA . HIS A 1 277 ? 5.509 -10.685 -24.049 1.00 96.31 277 HIS A CA 1
ATOM 2056 C C . HIS A 1 277 ? 4.904 -9.281 -24.197 1.00 96.31 277 HIS A C 1
ATOM 2058 O O . HIS A 1 277 ? 3.695 -9.171 -24.376 1.00 96.31 277 HIS A O 1
ATOM 2064 N N . TYR A 1 278 ? 5.713 -8.215 -24.217 1.00 94.00 278 TYR A N 1
ATOM 2065 C CA . TYR A 1 278 ? 5.211 -6.861 -24.488 1.00 94.00 278 TYR A CA 1
ATOM 2066 C C . TYR A 1 278 ? 4.604 -6.728 -25.886 1.00 94.00 278 TYR A C 1
ATOM 2068 O O . TYR A 1 278 ? 3.528 -6.152 -26.036 1.00 94.00 278 TYR A O 1
ATOM 2076 N N . VAL A 1 279 ? 5.253 -7.292 -26.909 1.00 94.69 279 VAL A N 1
ATOM 2077 C CA . VAL A 1 279 ? 4.714 -7.294 -28.280 1.00 94.69 279 VAL A CA 1
ATOM 2078 C C . VAL A 1 279 ? 3.401 -8.079 -28.349 1.00 94.69 279 VAL A C 1
ATOM 2080 O O . VAL A 1 279 ? 2.455 -7.627 -28.992 1.00 94.69 279 VAL A O 1
ATOM 2083 N N . ALA A 1 280 ? 3.306 -9.214 -27.650 1.00 95.00 280 ALA A N 1
ATOM 2084 C CA . ALA A 1 280 ? 2.065 -9.981 -27.558 1.00 95.00 280 ALA A CA 1
ATOM 2085 C C . ALA A 1 280 ? 0.944 -9.189 -26.857 1.00 95.00 280 ALA A C 1
ATOM 2087 O O . ALA A 1 280 ? -0.182 -9.151 -27.352 1.00 95.00 280 ALA A O 1
ATOM 2088 N N . ALA A 1 281 ? 1.253 -8.494 -25.758 1.00 93.75 281 ALA A N 1
ATOM 2089 C CA . ALA A 1 281 ? 0.302 -7.630 -25.061 1.00 93.75 281 ALA A CA 1
ATOM 2090 C C . ALA A 1 281 ? -0.182 -6.467 -25.950 1.00 93.75 281 ALA A C 1
ATOM 2092 O O . ALA A 1 281 ? -1.376 -6.164 -25.977 1.00 93.75 281 ALA A O 1
ATOM 2093 N N . LEU A 1 282 ? 0.714 -5.860 -26.740 1.00 93.44 282 LEU A N 1
ATOM 2094 C CA . LEU A 1 282 ? 0.354 -4.824 -27.714 1.00 93.44 282 LEU A CA 1
ATOM 2095 C C . LEU A 1 282 ? -0.555 -5.372 -28.821 1.00 93.44 282 LEU A C 1
ATOM 2097 O O . LEU A 1 282 ? -1.489 -4.690 -29.229 1.00 93.44 282 LEU A O 1
ATOM 2101 N N . ALA A 1 283 ? -0.324 -6.602 -29.285 1.00 93.12 283 ALA A N 1
ATOM 2102 C CA . ALA A 1 283 ? -1.186 -7.240 -30.278 1.00 93.12 283 ALA A CA 1
ATOM 2103 C C . ALA A 1 283 ? -2.605 -7.506 -29.739 1.00 93.12 283 ALA A C 1
ATOM 2105 O O . ALA A 1 283 ? -3.575 -7.359 -30.482 1.00 93.12 283 ALA A O 1
ATOM 2106 N N . LEU A 1 284 ? -2.735 -7.850 -28.452 1.00 92.75 284 LEU A N 1
ATOM 2107 C CA . LEU A 1 284 ? -4.029 -8.052 -27.787 1.00 92.75 284 LEU A CA 1
ATOM 2108 C C . LEU A 1 284 ? -4.783 -6.737 -27.548 1.00 92.75 284 LEU A C 1
ATOM 2110 O O . LEU A 1 284 ? -6.008 -6.701 -27.654 1.00 92.75 284 LEU A O 1
ATOM 2114 N N . ALA A 1 285 ? -4.065 -5.657 -27.233 1.00 91.50 285 ALA A N 1
ATOM 2115 C CA . ALA A 1 285 ? -4.657 -4.369 -26.889 1.00 91.50 285 ALA A CA 1
ATOM 2116 C C . ALA A 1 285 ? -3.948 -3.195 -27.606 1.00 91.50 285 ALA A C 1
ATOM 2118 O O . ALA A 1 285 ? -3.357 -2.327 -26.959 1.00 91.50 285 ALA A O 1
ATOM 2119 N N . PRO A 1 286 ? -4.045 -3.096 -28.947 1.00 84.62 286 PRO A N 1
ATOM 2120 C CA . PRO A 1 286 ? -3.229 -2.178 -29.757 1.00 84.62 286 PRO A CA 1
ATOM 2121 C C . PRO A 1 286 ? -3.533 -0.695 -29.529 1.00 84.62 286 PRO A C 1
ATOM 2123 O O . PRO A 1 286 ? -2.726 0.169 -29.857 1.00 84.62 286 PRO A O 1
ATOM 2126 N N . ARG A 1 287 ? -4.707 -0.381 -28.969 1.00 86.38 287 ARG A N 1
ATOM 2127 C CA . ARG A 1 287 ? -5.127 0.988 -28.626 1.00 86.38 287 ARG A CA 1
ATOM 2128 C C . ARG A 1 287 ? -4.968 1.305 -27.138 1.00 86.38 287 ARG A C 1
ATOM 2130 O O . ARG A 1 287 ? -5.368 2.385 -26.703 1.00 86.38 287 ARG A O 1
ATOM 2137 N N . HIS A 1 288 ? -4.419 0.380 -26.349 1.00 84.50 288 HIS A N 1
ATOM 2138 C CA . HIS A 1 288 ? -4.225 0.604 -24.926 1.00 84.50 288 HIS A CA 1
ATOM 2139 C C . HIS A 1 288 ? -3.125 1.648 -24.714 1.00 84.50 288 HIS A C 1
ATOM 2141 O O . HIS A 1 288 ? -1.957 1.422 -25.034 1.00 84.50 288 HIS A O 1
ATOM 2147 N N . GLN A 1 289 ? -3.496 2.800 -24.150 1.00 77.56 289 GLN A N 1
ATOM 2148 C CA . GLN A 1 289 ? -2.610 3.966 -24.031 1.00 77.56 289 GLN A CA 1
ATOM 2149 C C . GLN A 1 289 ? -1.326 3.686 -23.237 1.00 77.56 289 GLN A C 1
ATOM 2151 O O . GLN A 1 289 ? -0.328 4.368 -23.444 1.00 77.56 289 GLN A O 1
ATOM 2156 N N . GLY A 1 290 ? -1.354 2.703 -22.332 1.00 76.19 290 GLY A N 1
ATOM 2157 C CA . GLY A 1 290 ? -0.195 2.298 -21.534 1.00 76.19 290 GLY A CA 1
ATOM 2158 C C . GLY A 1 290 ? 0.797 1.362 -22.236 1.00 76.19 290 GLY A C 1
ATOM 2159 O O . GLY A 1 290 ? 1.890 1.190 -21.717 1.00 76.19 290 GLY A O 1
ATOM 2160 N N . ILE A 1 291 ? 0.430 0.757 -23.375 1.00 77.00 291 ILE A N 1
ATOM 2161 C CA . ILE A 1 291 ? 1.299 -0.173 -24.129 1.00 77.00 291 ILE A CA 1
ATOM 2162 C C . ILE A 1 291 ? 1.762 0.460 -25.448 1.00 77.00 291 ILE A C 1
ATOM 2164 O O . ILE A 1 291 ? 2.886 0.244 -25.879 1.00 77.00 291 ILE A O 1
ATOM 2168 N N . ALA A 1 292 ? 0.907 1.261 -26.090 1.00 70.50 292 ALA A N 1
ATOM 2169 C CA . ALA A 1 292 ? 1.178 1.851 -27.401 1.00 70.50 292 ALA A CA 1
ATOM 2170 C C . ALA A 1 292 ? 2.083 3.107 -27.379 1.00 70.50 292 ALA A C 1
ATOM 2172 O O . ALA A 1 292 ? 2.173 3.791 -28.397 1.00 70.50 292 ALA A O 1
ATOM 2173 N N . ARG A 1 293 ? 2.693 3.451 -26.236 1.00 59.75 293 ARG A N 1
ATOM 2174 C CA . ARG A 1 293 ? 3.519 4.656 -26.047 1.00 59.75 293 ARG A CA 1
ATOM 2175 C C . ARG A 1 293 ? 5.002 4.344 -25.955 1.00 59.75 293 ARG A C 1
ATOM 2177 O O . ARG A 1 293 ? 5.341 3.320 -25.328 1.00 59.75 293 ARG A O 1
#

Secondary structure (DSSP, 8-state):
-------------------PPS------GGG-PPPEEEEEETTEEEEEESS-EEETTEEEEEEEEE-TT-PSS---TTGGGGGTTS--EEEEEEEEEEHHHHHHHHHHHHTTSSSS---EEEEEEETTEEEEEEE-SS-EEEEEEEEEEETTEEEEEEEEEEEES-SS-HHHHHHHHHHHTTTTTEEEETTEEEE--HHHHHHHHHTTTTT-PPPB-TTEEEEEEEEETTEEEEEEEETPPPP---HHHHHHHHHHHHTHHHHHHHHTT-HHHHHHHHHHHHHH-TT-TTT--

pLDDT: mean 86.88, std 17.52, range [30.95, 98.31]

Foldseek 3Di:
DDDDDDDDDDDDDDDDDDDDDDDDDDDDLPPDQFDKFWDADPQWIKIKGPAWHDDQQKIWGIWIWTQRVDGPPDDCVCTVLVCQVGATATFKTKMWGFQVRLQVRLQVLCAPLFPAGWDDWGWWDDFQWTWIWTDHDFKIKTWTWGWDWDFQKTKTATHPIDMDPGPADRLLSSLSSVVSSQPPQWDDFQSITMRPRNVQVVLVVRQVSNSHDRHHHPQWAFQDWGHDRGTIMTMIGHPHDHDDGDPVSVLSVVVSVLQRQLSVCRNVVNNVSSVVSLVVSCVVPVPSPRSVD

Radius of gyration: 23.08 Å; chains: 1; bounding box: 76×54×67 Å

Sequence (293 aa):
MARSDSGAASLRIPGHVRRRSSGEPPAQVEDQVPRMRLVVTKGKLGVELDQPFELGPLTLEQLALSLPQVSFPVELSGGVAAFRNKRGELERVVVSLSGKRLQAWARPRLSGLLPGRLHHHLLAPLEDGWLVGITGDASALAFTVRVAPNDDDLRLIPTEARGIGLGAPPAALATRALFALLKPHGRLVGGAVVVEGGARLLATAVAPLAGMRVPETRGLVVSWLTAEVEGMTLAAEREAAPFATGERAQRAVELASLTHDAEAALLASRVDDARRHYVAALALAPRHQGIAR